Protein AF-A0A1Y1S8H9-F1 (afdb_monomer_lite)

Structure (mmCIF, N/CA/C/O backbone):
data_AF-A0A1Y1S8H9-F1
#
_entry.id   AF-A0A1Y1S8H9-F1
#
loop_
_atom_site.group_PDB
_atom_site.id
_atom_site.type_symbol
_atom_site.label_atom_id
_atom_site.label_alt_id
_atom_site.label_comp_id
_atom_site.label_asym_id
_atom_site.label_entity_id
_atom_site.label_seq_id
_atom_site.pdbx_PDB_ins_code
_atom_site.Cartn_x
_atom_site.Cartn_y
_atom_site.Cartn_z
_atom_site.occupancy
_atom_site.B_iso_or_equiv
_atom_site.auth_seq_id
_atom_site.auth_comp_id
_atom_site.auth_asym_id
_atom_site.auth_atom_id
_atom_site.pdbx_PDB_model_num
ATOM 1 N N . MET A 1 1 ? 27.898 16.615 -134.873 1.00 50.31 1 MET A N 1
ATOM 2 C CA . MET A 1 1 ? 28.908 16.410 -133.808 1.00 50.31 1 MET A CA 1
ATOM 3 C C . MET A 1 1 ? 28.534 17.268 -132.608 1.00 50.31 1 MET A C 1
ATOM 5 O O . MET A 1 1 ? 27.921 18.300 -132.828 1.00 50.31 1 MET A O 1
ATOM 9 N N . PHE A 1 2 ? 28.956 16.843 -131.410 1.00 44.09 2 PHE A N 1
ATOM 10 C CA . PHE A 1 2 ? 28.776 17.427 -130.063 1.00 44.09 2 PHE A CA 1
ATOM 11 C C . PHE A 1 2 ? 27.552 16.943 -129.263 1.00 44.09 2 PHE A C 1
ATOM 13 O O . PHE A 1 2 ? 26.416 17.139 -129.672 1.00 44.09 2 PHE A O 1
ATOM 20 N N . GLY A 1 3 ? 27.818 16.308 -128.105 1.00 45.25 3 GLY A N 1
ATOM 21 C CA . GLY A 1 3 ? 26.805 16.083 -127.063 1.00 45.25 3 GLY A CA 1
ATOM 22 C C . GLY A 1 3 ? 26.866 14.813 -126.190 1.00 45.25 3 GLY A C 1
ATOM 23 O O . GLY A 1 3 ? 25.919 14.587 -125.451 1.00 45.25 3 GLY A O 1
ATOM 24 N N . ILE A 1 4 ? 27.902 13.956 -126.235 1.00 48.59 4 ILE A N 1
ATOM 25 C CA . ILE A 1 4 ? 27.966 12.709 -125.409 1.00 48.59 4 ILE A CA 1
ATOM 26 C C . ILE A 1 4 ? 28.907 12.849 -124.180 1.00 48.59 4 ILE A C 1
ATOM 28 O O . ILE A 1 4 ? 29.038 11.941 -123.362 1.00 48.59 4 ILE A O 1
ATOM 32 N N . GLY A 1 5 ? 29.531 14.017 -123.983 1.00 46.00 5 GLY A N 1
ATOM 33 C CA . GLY A 1 5 ? 30.527 14.255 -122.923 1.00 46.00 5 GLY A CA 1
ATOM 34 C C . GLY A 1 5 ? 29.994 14.708 -121.553 1.00 46.00 5 GLY A C 1
ATOM 35 O O . GLY A 1 5 ? 30.729 14.618 -120.572 1.00 46.00 5 GLY A O 1
ATOM 36 N N . GLU A 1 6 ? 28.742 15.171 -121.444 1.00 48.03 6 GLU A N 1
ATOM 37 C CA . GLU A 1 6 ? 28.218 15.755 -120.191 1.00 48.03 6 GLU A CA 1
ATOM 38 C C . GLU A 1 6 ? 27.521 14.748 -119.259 1.00 48.03 6 GLU A C 1
ATOM 40 O O . GLU A 1 6 ? 27.510 14.948 -118.046 1.00 48.03 6 GLU A O 1
ATOM 45 N N . LYS A 1 7 ? 27.022 13.610 -119.767 1.00 50.81 7 LYS A N 1
ATOM 46 C CA . LYS A 1 7 ? 26.325 12.614 -118.925 1.00 50.81 7 LYS A CA 1
ATOM 47 C C . LYS A 1 7 ? 27.259 11.813 -118.003 1.00 50.81 7 LYS A C 1
ATOM 49 O O . LYS A 1 7 ? 26.891 11.541 -116.865 1.00 50.81 7 LYS A O 1
ATOM 54 N N . LYS A 1 8 ? 28.490 11.499 -118.432 1.00 49.72 8 LYS A N 1
ATOM 55 C CA . LYS A 1 8 ? 29.444 10.706 -117.622 1.00 49.72 8 LYS A CA 1
ATOM 56 C C . LYS A 1 8 ? 30.106 11.487 -116.478 1.00 49.72 8 LYS A C 1
ATOM 58 O O . LYS A 1 8 ? 30.449 10.877 -115.474 1.00 49.72 8 LYS A O 1
ATOM 63 N N . LYS A 1 9 ? 30.264 12.814 -116.600 1.00 51.12 9 LYS A N 1
ATOM 64 C CA . LYS A 1 9 ? 30.837 13.687 -115.548 1.00 51.12 9 LYS A CA 1
ATOM 65 C C . LYS A 1 9 ? 29.841 14.027 -114.432 1.00 51.12 9 LYS A C 1
ATOM 67 O O . LYS A 1 9 ? 30.272 14.304 -113.314 1.00 51.12 9 LYS A O 1
ATOM 72 N N . ASN A 1 10 ? 28.540 14.006 -114.728 1.00 51.69 10 ASN A N 1
ATOM 73 C CA . ASN A 1 10 ? 27.492 14.200 -113.723 1.00 51.69 10 ASN A CA 1
ATOM 74 C C . ASN A 1 10 ? 27.226 12.923 -112.911 1.00 51.69 10 ASN A C 1
ATOM 76 O O . ASN A 1 10 ? 27.127 13.027 -111.695 1.00 51.69 10 ASN A O 1
ATOM 80 N N . GLN A 1 11 ? 27.273 11.733 -113.527 1.00 52.62 11 GLN A N 1
ATOM 81 C CA . GLN A 1 11 ? 27.157 10.453 -112.803 1.00 52.62 11 GLN A CA 1
ATOM 82 C C . GLN A 1 11 ? 28.266 10.245 -111.755 1.00 52.62 11 GLN A C 1
ATOM 84 O O . GLN A 1 11 ? 27.979 9.865 -110.628 1.00 52.62 11 GLN A O 1
ATOM 89 N N . THR A 1 12 ? 29.523 10.597 -112.057 1.00 55.28 12 THR A N 1
ATOM 90 C CA . THR A 1 12 ? 30.637 10.473 -111.087 1.00 55.28 12 THR A CA 1
ATOM 91 C C . THR A 1 12 ? 30.606 11.522 -109.969 1.00 55.28 12 THR A C 1
ATOM 93 O O . THR A 1 12 ? 31.252 11.343 -108.936 1.00 55.28 12 THR A O 1
ATOM 96 N N . LYS A 1 13 ? 29.905 12.647 -110.169 1.00 59.34 13 LYS A N 1
ATOM 97 C CA . LYS A 1 13 ? 29.664 13.649 -109.118 1.00 59.34 13 LYS A CA 1
ATOM 98 C C . LYS A 1 13 ? 28.483 13.258 -108.231 1.00 59.34 13 LYS A C 1
ATOM 100 O O . LYS A 1 13 ? 28.558 13.507 -107.033 1.00 59.34 13 LYS A O 1
ATOM 105 N N . GLU A 1 14 ? 27.444 12.643 -108.796 1.00 60.16 14 GLU A N 1
ATOM 106 C CA . GLU A 1 14 ? 26.319 12.071 -108.044 1.00 60.16 14 GLU A CA 1
ATOM 107 C C . GLU A 1 14 ? 26.760 10.893 -107.174 1.00 60.16 14 GLU A C 1
ATOM 109 O O . GLU A 1 14 ? 26.496 10.924 -105.978 1.00 60.16 14 GLU A O 1
ATOM 114 N N . GLU A 1 15 ? 27.530 9.939 -107.706 1.00 61.75 15 GLU A N 1
ATOM 115 C CA . GLU A 1 15 ? 28.039 8.796 -106.928 1.00 61.75 15 GLU A CA 1
ATOM 116 C C . GLU A 1 15 ? 28.927 9.246 -105.759 1.00 61.75 15 GLU A C 1
ATOM 118 O O . GLU A 1 15 ? 28.740 8.802 -104.630 1.00 61.75 15 GLU A O 1
ATOM 123 N N . LYS A 1 16 ? 29.833 10.212 -105.975 1.00 65.62 16 LYS A N 1
ATOM 124 C CA . LYS A 1 16 ? 30.658 10.778 -104.890 1.00 65.62 16 LYS A CA 1
ATOM 125 C C . LYS A 1 16 ? 29.853 11.604 -103.884 1.00 65.62 16 LYS A C 1
ATOM 127 O O . LYS A 1 16 ? 30.229 11.676 -102.715 1.00 65.62 16 LYS A O 1
ATOM 132 N N . ALA A 1 17 ? 28.774 12.256 -104.316 1.00 69.19 17 ALA A N 1
ATOM 133 C CA . ALA A 1 17 ? 27.878 12.982 -103.419 1.00 69.19 17 ALA A CA 1
ATOM 134 C C . ALA A 1 17 ? 27.020 12.020 -102.584 1.00 69.19 17 ALA A C 1
ATOM 136 O O . ALA A 1 17 ? 26.772 12.287 -101.408 1.00 69.19 17 ALA A O 1
ATOM 137 N N . GLU A 1 18 ? 26.605 10.894 -103.161 1.00 73.44 18 GLU A N 1
ATOM 138 C CA . GLU A 1 18 ? 25.848 9.843 -102.490 1.00 73.44 18 GLU A CA 1
ATOM 139 C C . GLU A 1 18 ? 26.722 9.058 -101.503 1.00 73.44 18 GLU A C 1
ATOM 141 O O . GLU A 1 18 ? 26.320 8.864 -100.357 1.00 73.44 18 GLU A O 1
ATOM 146 N N . GLU A 1 19 ? 27.963 8.743 -101.872 1.00 75.50 19 GLU A N 1
ATOM 147 C CA . GLU A 1 19 ? 28.961 8.114 -101.001 1.00 75.50 19 GLU A CA 1
ATOM 148 C C . GLU A 1 19 ? 29.355 9.038 -99.829 1.00 75.50 19 GLU A C 1
ATOM 150 O O . GLU A 1 19 ? 29.388 8.618 -98.671 1.00 75.50 19 GLU A O 1
ATOM 155 N N . ALA A 1 20 ? 29.526 10.344 -100.078 1.00 75.75 20 ALA A N 1
ATOM 156 C CA . ALA A 1 20 ? 29.738 11.334 -99.017 1.00 75.75 20 ALA A CA 1
ATOM 157 C C . ALA A 1 20 ? 28.509 11.506 -98.102 1.00 75.75 20 ALA A C 1
ATOM 159 O O . ALA A 1 20 ? 28.651 11.771 -96.903 1.00 75.75 20 ALA A O 1
ATOM 160 N N . LYS A 1 21 ? 27.293 11.354 -98.640 1.00 79.38 21 LYS A N 1
ATOM 161 C CA . LYS A 1 21 ? 26.044 11.395 -97.869 1.00 79.38 21 LYS A CA 1
ATOM 162 C C . LYS A 1 21 ? 25.883 10.139 -97.010 1.00 79.38 21 LYS A C 1
ATOM 164 O O . LYS A 1 21 ? 25.510 10.267 -95.845 1.00 79.38 21 LYS A O 1
ATOM 169 N N . GLN A 1 22 ? 26.227 8.963 -97.536 1.00 77.88 22 GLN A N 1
ATOM 170 C CA . GLN A 1 22 ? 26.255 7.705 -96.786 1.00 77.88 22 GLN A CA 1
ATOM 171 C C . GLN A 1 22 ? 27.312 7.731 -95.675 1.00 77.88 22 GLN A C 1
ATOM 173 O O . GLN A 1 22 ? 26.986 7.415 -94.534 1.00 77.88 22 GLN A O 1
ATOM 178 N N . ALA A 1 23 ? 28.524 8.225 -95.948 1.00 80.31 23 ALA A N 1
ATOM 179 C CA . ALA A 1 23 ? 29.571 8.376 -94.936 1.00 80.31 23 ALA A CA 1
ATOM 180 C C . ALA A 1 23 ? 29.178 9.353 -93.809 1.00 80.31 23 ALA A C 1
ATOM 182 O O . ALA A 1 23 ? 29.469 9.108 -92.636 1.00 80.31 23 ALA A O 1
ATOM 183 N N . ARG A 1 24 ? 28.469 10.448 -94.133 1.00 82.19 24 ARG A N 1
ATOM 184 C CA . ARG A 1 24 ? 27.911 11.378 -93.131 1.00 82.19 24 ARG A CA 1
ATOM 185 C C . ARG A 1 24 ? 26.810 10.736 -92.288 1.00 82.19 24 ARG A C 1
ATOM 187 O O . ARG A 1 24 ? 26.807 10.917 -91.074 1.00 82.19 24 ARG A O 1
ATOM 194 N N . LEU A 1 25 ? 25.909 9.975 -92.910 1.00 82.06 25 LEU A N 1
ATOM 195 C CA . LEU A 1 25 ? 24.866 9.212 -92.216 1.00 82.06 25 LEU A CA 1
ATOM 196 C C . LEU A 1 25 ? 25.462 8.145 -91.290 1.00 82.06 25 LEU A C 1
ATOM 198 O O . LEU A 1 25 ? 24.988 7.973 -90.170 1.00 82.06 25 LEU A O 1
ATOM 202 N N . GLU A 1 26 ? 26.522 7.461 -91.716 1.00 83.44 26 GLU A N 1
ATOM 203 C CA . GLU A 1 26 ? 27.215 6.468 -90.894 1.00 83.44 26 GLU A CA 1
ATOM 204 C C . GLU A 1 26 ? 27.954 7.117 -89.713 1.00 83.44 26 GLU A C 1
ATOM 206 O O . GLU A 1 26 ? 27.863 6.630 -88.586 1.00 83.44 26 GLU A O 1
ATOM 211 N N . GLN A 1 27 ? 28.624 8.257 -89.925 1.00 82.88 27 GLN A N 1
ATOM 212 C CA . GLN A 1 27 ? 29.216 9.034 -88.829 1.00 82.88 27 GLN A CA 1
ATOM 213 C C . GLN A 1 27 ? 28.163 9.547 -87.844 1.00 82.88 27 GLN A C 1
ATOM 215 O O . GLN A 1 27 ? 28.406 9.535 -86.638 1.00 82.88 27 GLN A O 1
ATOM 220 N N . GLN A 1 28 ? 27.003 9.986 -88.333 1.00 83.88 28 GLN A N 1
ATOM 221 C CA . GLN A 1 28 ? 25.911 10.441 -87.481 1.00 83.88 28 GLN A CA 1
ATOM 222 C C . GLN A 1 28 ? 25.344 9.288 -86.642 1.00 83.88 28 GLN A C 1
ATOM 224 O O . GLN A 1 28 ? 25.208 9.438 -85.432 1.00 83.88 28 GLN A O 1
ATOM 229 N N . ARG A 1 29 ? 25.131 8.108 -87.241 1.00 86.25 29 ARG A N 1
ATOM 230 C CA . ARG A 1 29 ? 24.709 6.900 -86.512 1.00 86.25 29 ARG A CA 1
ATOM 231 C C . ARG A 1 29 ? 25.714 6.482 -85.441 1.00 86.25 29 ARG A C 1
ATOM 233 O O . ARG A 1 29 ? 25.305 6.195 -84.323 1.00 86.25 29 ARG A O 1
ATOM 240 N N . LYS A 1 30 ? 27.019 6.508 -85.743 1.00 87.00 30 LYS A N 1
ATOM 241 C CA . LYS A 1 30 ? 28.073 6.196 -84.758 1.00 87.00 30 LYS A CA 1
ATOM 242 C C . LYS A 1 30 ? 28.084 7.184 -83.587 1.00 87.00 30 LYS A C 1
ATOM 244 O O . LYS A 1 30 ? 28.265 6.763 -82.451 1.00 87.00 30 LYS A O 1
ATOM 249 N N . ARG A 1 31 ? 27.850 8.479 -83.841 1.00 85.88 31 ARG A N 1
ATOM 250 C CA . ARG A 1 31 ? 27.734 9.501 -82.782 1.00 85.88 31 ARG A CA 1
ATOM 251 C C . ARG A 1 31 ? 26.485 9.306 -81.926 1.00 85.88 31 ARG A C 1
ATOM 253 O O . ARG A 1 31 ? 26.595 9.327 -80.708 1.00 85.88 31 ARG A O 1
ATOM 260 N N . GLU A 1 32 ? 25.331 9.065 -82.546 1.00 85.12 32 GLU A N 1
ATOM 261 C CA . GLU A 1 32 ? 24.074 8.800 -81.831 1.00 85.12 32 GLU A CA 1
ATOM 262 C C . GLU A 1 32 ? 24.158 7.515 -80.988 1.00 85.12 32 GLU A C 1
ATOM 264 O O . GLU A 1 32 ? 23.656 7.469 -79.866 1.00 85.12 32 GLU A O 1
ATOM 269 N N . GLU A 1 33 ? 24.824 6.472 -81.488 1.00 87.31 33 GLU A N 1
ATOM 270 C CA . GLU A 1 33 ? 25.057 5.229 -80.747 1.00 87.31 33 GLU A CA 1
ATOM 271 C C . GLU A 1 33 ? 26.022 5.434 -79.567 1.00 87.31 33 GLU A C 1
ATOM 273 O O . GLU A 1 33 ? 25.775 4.939 -78.465 1.00 87.31 33 GLU A O 1
ATOM 278 N N . GLU A 1 34 ? 27.088 6.217 -79.756 1.00 87.44 34 GLU A N 1
ATOM 279 C CA . GLU A 1 34 ? 28.026 6.570 -78.688 1.00 87.44 34 GLU A CA 1
ATOM 280 C C . GLU A 1 34 ? 27.364 7.441 -77.604 1.00 87.44 34 GLU A C 1
ATOM 282 O O . GLU A 1 34 ? 27.588 7.218 -76.411 1.00 87.44 34 GLU A O 1
ATOM 287 N N . GLU A 1 35 ? 26.509 8.392 -77.988 1.00 87.19 35 GLU A N 1
ATOM 288 C CA . GLU A 1 35 ? 25.719 9.205 -77.056 1.00 87.19 35 GLU A CA 1
ATOM 289 C C . GLU A 1 35 ? 24.725 8.355 -76.262 1.00 87.19 35 GLU A C 1
ATOM 291 O O . GLU A 1 35 ? 24.705 8.440 -75.033 1.00 87.19 35 GLU A O 1
ATOM 296 N N . ARG A 1 36 ? 23.981 7.456 -76.922 1.00 87.50 36 ARG A N 1
ATOM 297 C CA . ARG A 1 36 ? 23.080 6.509 -76.242 1.00 87.50 36 ARG A CA 1
ATOM 298 C C . ARG A 1 36 ? 23.828 5.596 -75.278 1.00 87.50 36 ARG A C 1
ATOM 300 O O . ARG A 1 36 ? 23.327 5.311 -74.192 1.00 87.50 36 ARG A O 1
ATOM 307 N N . ARG A 1 37 ? 25.037 5.153 -75.635 1.00 88.12 37 ARG A N 1
ATOM 308 C CA . ARG A 1 37 ? 25.879 4.332 -74.756 1.00 88.12 37 ARG A CA 1
ATOM 309 C C . ARG A 1 37 ? 26.345 5.118 -73.527 1.00 88.12 37 ARG A C 1
ATOM 311 O O . ARG A 1 37 ? 26.262 4.595 -72.417 1.00 88.12 37 ARG A O 1
ATOM 318 N N . LYS A 1 38 ? 26.773 6.373 -73.701 1.00 90.25 38 LYS A N 1
ATOM 319 C CA . LYS A 1 38 ? 27.155 7.269 -72.591 1.00 90.25 38 LYS A CA 1
ATOM 320 C C . LYS A 1 38 ? 25.967 7.603 -71.685 1.00 90.25 38 LYS A C 1
ATOM 322 O O . LYS A 1 38 ? 26.119 7.643 -70.465 1.00 90.25 38 LYS A O 1
ATOM 327 N N . GLU A 1 39 ? 24.783 7.815 -72.255 1.00 89.38 39 GLU A N 1
ATOM 328 C CA . GLU A 1 39 ? 23.552 8.070 -71.503 1.00 89.38 39 GLU A CA 1
ATOM 329 C C . GLU A 1 39 ? 23.106 6.832 -70.712 1.00 89.38 39 GLU A C 1
ATOM 331 O O . GLU A 1 39 ? 22.841 6.931 -69.511 1.00 89.38 39 GLU A O 1
ATOM 336 N N . ALA A 1 40 ? 23.122 5.650 -71.334 1.00 88.56 40 ALA A N 1
ATOM 337 C CA . ALA A 1 40 ? 22.826 4.386 -70.665 1.00 88.56 40 ALA A CA 1
ATOM 338 C C . ALA A 1 40 ? 23.799 4.104 -69.505 1.00 88.56 40 ALA A C 1
ATOM 340 O O . ALA A 1 40 ? 23.366 3.700 -68.425 1.00 88.56 40 ALA A O 1
ATOM 341 N N . GLU A 1 41 ? 25.097 4.376 -69.682 1.00 90.94 41 GLU A N 1
ATOM 342 C CA . GLU A 1 41 ? 26.099 4.232 -68.619 1.00 90.94 41 GLU A CA 1
ATOM 343 C C . GLU A 1 41 ? 25.862 5.223 -67.467 1.00 90.94 41 GLU A C 1
ATOM 345 O O . GLU A 1 41 ? 25.969 4.861 -66.292 1.00 90.94 41 GLU A O 1
ATOM 350 N N . LYS A 1 42 ? 25.471 6.465 -67.776 1.00 91.81 42 LYS A N 1
ATOM 351 C CA . LYS A 1 42 ? 25.128 7.476 -66.765 1.00 91.81 42 LYS A CA 1
ATOM 352 C C . LYS A 1 42 ? 23.899 7.067 -65.948 1.00 91.81 42 LYS A C 1
ATOM 354 O O . LYS A 1 42 ? 23.926 7.197 -64.723 1.00 91.81 42 LYS A O 1
ATOM 359 N N . ILE A 1 43 ? 22.862 6.539 -66.601 1.00 91.06 43 ILE A N 1
ATOM 360 C CA . ILE A 1 43 ? 21.652 6.026 -65.941 1.00 91.06 43 ILE A CA 1
ATOM 361 C C . ILE A 1 43 ? 21.988 4.804 -65.076 1.00 91.06 43 ILE A C 1
ATOM 363 O O . ILE A 1 43 ? 21.539 4.726 -63.933 1.00 91.06 43 ILE A O 1
ATOM 367 N N . ALA A 1 44 ? 22.806 3.873 -65.578 1.00 91.12 44 ALA A N 1
ATOM 368 C CA . ALA A 1 44 ? 23.234 2.698 -64.819 1.00 91.12 44 ALA A CA 1
ATOM 369 C C . ALA A 1 44 ? 23.997 3.094 -63.543 1.00 91.12 44 ALA A C 1
ATOM 371 O O . ALA A 1 44 ? 23.637 2.649 -62.454 1.00 91.12 44 ALA A O 1
ATOM 372 N N . ARG A 1 45 ? 24.963 4.019 -63.647 1.00 90.50 45 ARG A N 1
ATOM 373 C CA . ARG A 1 45 ? 25.700 4.550 -62.486 1.00 90.50 45 ARG A CA 1
ATOM 374 C C . ARG A 1 45 ? 24.805 5.301 -61.497 1.00 90.50 45 ARG A C 1
ATOM 376 O O . ARG A 1 45 ? 25.073 5.285 -60.299 1.00 90.50 45 ARG A O 1
ATOM 383 N N . GLN A 1 46 ? 23.766 5.996 -61.966 1.00 91.06 46 GLN A N 1
ATOM 384 C CA . GLN A 1 46 ? 22.800 6.652 -61.076 1.00 91.06 46 GLN A CA 1
ATOM 385 C C . GLN A 1 46 ? 21.959 5.633 -60.303 1.00 91.06 46 GLN A C 1
ATOM 387 O O . GLN A 1 46 ? 21.844 5.763 -59.087 1.00 91.06 46 GLN A O 1
ATOM 392 N N . LYS A 1 47 ? 21.445 4.598 -60.979 1.00 93.00 47 LYS A N 1
ATOM 393 C CA . LYS A 1 47 ? 20.680 3.517 -60.337 1.00 93.00 47 LYS A CA 1
ATOM 394 C C . LYS A 1 47 ? 21.512 2.744 -59.317 1.00 93.00 47 LYS A C 1
ATOM 396 O O . LYS A 1 47 ? 21.006 2.403 -58.255 1.00 93.00 47 LYS A O 1
ATOM 401 N N . GLU A 1 48 ? 22.786 2.502 -59.610 1.00 92.06 48 GLU A N 1
ATOM 402 C CA . GLU A 1 48 ? 23.705 1.844 -58.677 1.00 92.06 48 GLU A CA 1
ATOM 403 C C . GLU A 1 48 ? 23.922 2.683 -57.408 1.00 92.06 48 GLU A C 1
ATOM 405 O O . GLU A 1 48 ? 23.767 2.173 -56.300 1.00 92.06 48 GLU A O 1
ATOM 410 N N . LYS A 1 49 ? 24.162 3.994 -57.557 1.00 92.00 49 LYS A N 1
ATOM 411 C CA . LYS A 1 49 ? 24.280 4.923 -56.419 1.00 92.00 49 LYS A CA 1
ATOM 412 C C . LYS A 1 49 ? 22.995 5.028 -55.600 1.00 92.00 49 LYS A C 1
ATOM 414 O O . LYS A 1 49 ? 23.055 5.194 -54.385 1.00 92.00 49 LYS A O 1
ATOM 419 N N . GLU A 1 50 ? 21.834 4.987 -56.247 1.00 91.69 50 GLU A N 1
ATOM 420 C CA . GLU A 1 50 ? 20.539 5.017 -55.562 1.00 91.69 50 GLU A CA 1
ATOM 421 C C . GLU A 1 50 ? 20.293 3.723 -54.776 1.00 91.69 50 GLU A C 1
ATOM 423 O O . GLU A 1 50 ? 19.947 3.784 -53.597 1.00 91.69 50 GLU A O 1
ATOM 428 N N . ALA A 1 51 ? 20.587 2.565 -55.374 1.00 93.12 51 ALA A N 1
ATOM 429 C CA . ALA A 1 51 ? 20.506 1.271 -54.703 1.00 93.12 51 ALA A CA 1
ATOM 430 C C . ALA A 1 51 ? 21.487 1.163 -53.520 1.00 93.12 51 ALA A C 1
ATOM 432 O O . ALA A 1 51 ? 21.139 0.610 -52.475 1.00 93.12 51 ALA A O 1
ATOM 433 N N . GLU A 1 52 ? 22.699 1.709 -53.647 1.00 92.69 52 GLU A N 1
ATOM 434 C CA . GLU A 1 52 ? 23.676 1.772 -52.555 1.00 92.69 52 GLU A CA 1
ATOM 435 C C . GLU A 1 52 ? 23.175 2.652 -51.399 1.00 92.69 52 GLU A C 1
ATOM 437 O O . GLU A 1 52 ? 23.202 2.230 -50.243 1.00 92.69 52 GLU A O 1
ATOM 442 N N . ARG A 1 53 ? 22.618 3.834 -51.699 1.00 91.25 53 ARG A N 1
ATOM 443 C CA . ARG A 1 53 ? 21.998 4.710 -50.688 1.00 91.25 53 ARG A CA 1
ATOM 444 C C . ARG A 1 53 ? 20.825 4.041 -49.980 1.00 91.25 53 ARG A C 1
ATOM 446 O O . ARG A 1 53 ? 20.688 4.184 -48.768 1.00 91.25 53 ARG A O 1
ATOM 453 N N . GLU A 1 54 ? 19.988 3.310 -50.711 1.00 93.31 54 GLU A N 1
ATOM 454 C CA . GLU A 1 54 ? 18.859 2.588 -50.125 1.00 93.31 54 GLU A CA 1
ATOM 455 C C . GLU A 1 54 ? 19.328 1.455 -49.199 1.00 93.31 54 GLU A C 1
ATOM 457 O O . GLU A 1 54 ? 18.764 1.270 -48.118 1.00 93.31 54 GLU A O 1
ATOM 462 N N . ARG A 1 55 ? 20.394 0.733 -49.572 1.00 94.50 55 ARG A N 1
ATOM 463 C CA . ARG A 1 55 ? 21.017 -0.288 -48.713 1.00 94.50 55 ARG A CA 1
ATOM 464 C C . ARG A 1 55 ? 21.576 0.317 -47.430 1.00 94.50 55 ARG A C 1
ATOM 466 O O . ARG A 1 55 ? 21.269 -0.195 -46.357 1.00 94.50 55 ARG A O 1
ATOM 473 N N . ILE A 1 56 ? 22.318 1.422 -47.534 1.00 93.06 56 ILE A N 1
ATOM 474 C CA . ILE A 1 56 ? 22.864 2.139 -46.372 1.00 93.06 56 ILE A CA 1
ATOM 475 C C . ILE A 1 56 ? 21.726 2.599 -45.456 1.00 93.06 56 ILE A C 1
ATOM 477 O O . ILE A 1 56 ? 21.762 2.341 -44.256 1.00 93.06 56 ILE A O 1
ATOM 481 N N . ARG A 1 57 ? 20.668 3.201 -46.015 1.00 94.38 57 ARG A N 1
ATOM 482 C CA . ARG A 1 57 ? 19.507 3.653 -45.239 1.00 94.38 57 ARG A CA 1
ATOM 483 C C . ARG A 1 57 ? 18.821 2.504 -44.496 1.00 94.38 57 ARG A C 1
ATOM 485 O O . ARG A 1 57 ? 18.533 2.640 -43.311 1.00 94.38 57 ARG A O 1
ATOM 492 N N . LYS A 1 58 ? 18.573 1.377 -45.171 1.00 94.25 58 LYS A N 1
ATOM 493 C CA . LYS A 1 58 ? 17.968 0.186 -44.552 1.00 94.25 58 LYS A CA 1
ATOM 494 C C . LYS A 1 58 ? 18.847 -0.386 -43.440 1.00 94.25 58 LYS A C 1
ATOM 496 O O . LYS A 1 58 ? 18.333 -0.813 -42.409 1.00 94.25 58 LYS A O 1
ATOM 501 N N . GLU A 1 59 ? 20.165 -0.379 -43.622 1.00 93.44 59 GLU A N 1
ATOM 502 C CA . GLU A 1 59 ? 21.105 -0.827 -42.594 1.00 93.44 59 GLU A CA 1
ATOM 503 C C . GLU A 1 59 ? 21.129 0.118 -41.380 1.00 93.44 59 GLU A C 1
ATOM 505 O O . GLU A 1 59 ? 21.143 -0.346 -40.240 1.00 93.44 59 GLU A O 1
ATOM 510 N N . GLU A 1 60 ? 21.077 1.436 -41.596 1.00 93.38 60 GLU A N 1
ATOM 511 C CA . GLU A 1 60 ? 20.973 2.429 -40.520 1.00 93.38 60 GLU A CA 1
ATOM 512 C C . GLU A 1 60 ? 19.652 2.331 -39.748 1.00 93.38 60 GLU A C 1
ATOM 514 O O . GLU A 1 60 ? 19.652 2.432 -38.520 1.00 93.38 60 GLU A O 1
ATOM 519 N N . GLU A 1 61 ? 18.528 2.137 -40.444 1.00 94.50 61 GLU A N 1
ATOM 520 C CA . GLU A 1 61 ? 17.217 1.924 -39.819 1.00 94.50 61 GLU A CA 1
ATOM 521 C C . GLU A 1 61 ? 17.239 0.656 -38.953 1.00 94.50 61 GLU A C 1
ATOM 523 O O . GLU A 1 61 ? 16.878 0.725 -37.776 1.00 94.50 61 GLU A O 1
ATOM 528 N N . ARG A 1 62 ? 17.793 -0.454 -39.463 1.00 94.69 62 ARG A N 1
ATOM 529 C CA . ARG A 1 62 ? 17.940 -1.695 -38.688 1.00 94.69 62 ARG A CA 1
ATOM 530 C C . ARG A 1 62 ? 18.817 -1.507 -37.448 1.00 94.69 62 ARG A C 1
ATOM 532 O O . ARG A 1 62 ? 18.429 -1.926 -36.364 1.00 94.69 62 ARG A O 1
ATOM 539 N N . LYS A 1 63 ? 19.960 -0.819 -37.568 1.00 94.44 63 LYS A N 1
ATOM 540 C CA . LYS A 1 63 ? 20.835 -0.511 -36.419 1.00 94.44 63 LYS A CA 1
ATOM 541 C C . LYS A 1 63 ? 20.126 0.348 -35.369 1.00 94.44 63 LYS A C 1
ATOM 543 O O . LYS A 1 63 ? 20.294 0.112 -34.176 1.00 94.44 63 LYS A O 1
ATOM 548 N N . LYS A 1 64 ? 19.316 1.328 -35.788 1.00 94.44 64 LYS A N 1
ATOM 549 C CA . LYS A 1 64 ? 18.517 2.157 -34.866 1.00 94.44 64 LYS A CA 1
ATOM 550 C C . LYS A 1 64 ? 17.442 1.339 -34.151 1.00 94.44 64 LYS A C 1
ATOM 552 O O . LYS A 1 64 ? 17.205 1.562 -32.967 1.00 94.44 64 LYS A O 1
ATOM 557 N N . GLU A 1 65 ? 16.787 0.415 -34.846 1.00 94.12 65 GLU A N 1
ATOM 558 C CA . GLU A 1 65 ? 15.803 -0.491 -34.243 1.00 94.12 65 GLU A CA 1
ATOM 559 C C . GLU A 1 65 ? 16.453 -1.473 -33.263 1.00 94.12 65 GLU A C 1
ATOM 561 O O . GLU A 1 65 ? 15.957 -1.631 -32.148 1.00 94.12 65 GLU A O 1
ATOM 566 N N . GLU A 1 66 ? 17.594 -2.060 -33.629 1.00 93.75 66 GLU A N 1
ATOM 567 C CA . GLU A 1 66 ? 18.388 -2.935 -32.759 1.00 93.75 66 GLU A CA 1
ATOM 568 C C . GLU A 1 66 ? 18.826 -2.202 -31.479 1.00 93.75 66 GLU A C 1
ATOM 570 O O . GLU A 1 66 ? 18.623 -2.719 -30.379 1.00 93.75 66 GLU A O 1
ATOM 575 N N . GLN A 1 67 ? 19.328 -0.966 -31.595 1.00 93.50 67 GLN A N 1
ATOM 576 C CA . GLN A 1 67 ? 19.706 -0.138 -30.441 1.00 93.50 67 GLN A CA 1
ATOM 577 C C . GLN A 1 67 ? 18.516 0.172 -29.527 1.00 93.50 67 GLN A C 1
ATOM 579 O O . GLN A 1 67 ? 18.628 0.040 -28.310 1.00 93.50 67 GLN A O 1
ATOM 584 N N . LYS A 1 68 ? 17.359 0.539 -30.094 1.00 94.38 68 LYS A N 1
ATOM 585 C CA . LYS A 1 68 ? 16.136 0.779 -29.310 1.00 94.38 68 LYS A CA 1
ATOM 586 C C . LYS A 1 68 ? 15.661 -0.484 -28.596 1.00 94.38 68 LYS A C 1
ATOM 588 O O . LYS A 1 68 ? 15.246 -0.412 -27.442 1.00 94.38 68 LYS A O 1
ATOM 593 N N . ALA A 1 69 ? 15.716 -1.635 -29.264 1.00 94.44 69 ALA A N 1
ATOM 594 C CA . ALA A 1 69 ? 15.326 -2.909 -28.675 1.00 94.44 69 ALA A CA 1
ATOM 595 C C . ALA A 1 69 ? 16.275 -3.328 -27.541 1.00 94.44 69 ALA A C 1
ATOM 597 O O . ALA A 1 69 ? 15.821 -3.842 -26.519 1.00 94.44 69 ALA A O 1
ATOM 598 N N . GLU A 1 70 ? 17.581 -3.099 -27.692 1.00 94.19 70 GLU A N 1
ATOM 599 C CA . GLU A 1 70 ? 18.560 -3.364 -26.637 1.00 94.19 70 GLU A CA 1
ATOM 600 C C . GLU A 1 70 ? 18.377 -2.419 -25.443 1.00 94.19 70 GLU A C 1
ATOM 602 O O . GLU A 1 70 ? 18.370 -2.871 -24.298 1.00 94.19 70 GLU A O 1
ATOM 607 N N . GLU A 1 71 ? 18.159 -1.125 -25.693 1.00 93.56 71 GLU A N 1
ATOM 608 C CA . GLU A 1 71 ? 17.876 -0.150 -24.639 1.00 93.56 71 GLU A CA 1
ATOM 609 C C . GLU A 1 71 ? 16.597 -0.509 -23.873 1.00 93.56 71 GLU A C 1
ATOM 611 O O . GLU A 1 71 ? 16.593 -0.493 -22.641 1.00 93.56 71 GLU A O 1
ATOM 616 N N . GLN A 1 72 ? 15.535 -0.913 -24.576 1.00 92.94 72 GLN A N 1
ATOM 617 C CA . GLN A 1 72 ? 14.295 -1.353 -23.940 1.00 92.94 72 GLN A CA 1
ATOM 618 C C . GLN A 1 72 ? 14.517 -2.593 -23.067 1.00 92.94 72 GLN A C 1
ATOM 620 O O . GLN A 1 72 ? 14.104 -2.604 -21.911 1.00 92.94 72 GLN A O 1
ATOM 625 N N . LYS A 1 73 ? 15.244 -3.602 -23.566 1.00 94.56 73 LYS A N 1
ATOM 626 C CA . LYS A 1 73 ? 15.583 -4.798 -22.777 1.00 94.56 73 LYS A CA 1
ATOM 627 C C . LYS A 1 73 ? 16.374 -4.459 -21.514 1.00 94.56 73 LYS A C 1
ATOM 629 O O . LYS A 1 73 ? 16.130 -5.062 -20.472 1.00 94.56 73 LYS A O 1
ATOM 634 N N . ARG A 1 74 ? 17.308 -3.503 -21.587 1.00 93.88 74 ARG A N 1
ATOM 635 C CA . ARG A 1 74 ? 18.065 -3.037 -20.413 1.00 93.88 74 ARG A CA 1
ATOM 636 C C . ARG A 1 74 ? 17.155 -2.352 -19.393 1.00 93.88 74 ARG A C 1
ATOM 638 O O . ARG A 1 74 ? 17.255 -2.664 -18.212 1.00 93.88 74 ARG A O 1
ATOM 645 N N . ARG A 1 75 ? 16.238 -1.488 -19.843 1.00 91.25 75 ARG A N 1
ATOM 646 C CA . ARG A 1 75 ? 15.254 -0.821 -18.969 1.00 91.25 75 ARG A CA 1
ATOM 647 C C . ARG A 1 75 ? 14.310 -1.817 -18.296 1.00 91.25 75 ARG A C 1
ATOM 649 O O . ARG A 1 75 ? 14.055 -1.696 -17.102 1.00 91.25 75 ARG A O 1
ATOM 656 N N . ASP A 1 76 ? 13.825 -2.813 -19.034 1.00 91.94 76 ASP A N 1
ATOM 657 C CA . ASP A 1 76 ? 12.940 -3.849 -18.491 1.00 91.94 76 ASP A CA 1
ATOM 658 C C . ASP A 1 76 ? 13.665 -4.719 -17.451 1.00 91.94 76 ASP A C 1
ATOM 660 O O . ASP A 1 76 ? 13.098 -5.044 -16.406 1.00 91.94 76 ASP A O 1
ATOM 664 N N . ALA A 1 77 ? 14.934 -5.059 -17.703 1.00 93.06 77 ALA A N 1
ATOM 665 C CA . ALA A 1 77 ? 15.769 -5.790 -16.753 1.00 93.06 77 ALA A CA 1
ATOM 666 C C . ALA A 1 77 ? 16.027 -4.981 -15.470 1.00 93.06 77 ALA A C 1
ATOM 668 O O . ALA A 1 77 ? 15.865 -5.513 -14.373 1.00 93.06 77 ALA A O 1
ATOM 669 N N . GLU A 1 78 ? 16.357 -3.693 -15.597 1.00 90.44 78 GLU A N 1
ATOM 670 C CA . GLU A 1 78 ? 16.549 -2.790 -14.456 1.00 90.44 78 GLU A CA 1
ATOM 671 C C . GLU A 1 78 ? 15.257 -2.632 -13.635 1.00 90.44 78 GLU A C 1
ATOM 673 O O . GLU A 1 78 ? 15.277 -2.711 -12.406 1.00 90.44 78 GLU A O 1
ATOM 678 N N . ALA A 1 79 ? 14.105 -2.485 -14.297 1.00 89.81 79 ALA A N 1
ATOM 679 C CA . ALA A 1 79 ? 12.810 -2.411 -13.625 1.00 89.81 79 ALA A CA 1
ATOM 680 C C . ALA A 1 79 ? 12.477 -3.706 -12.862 1.00 89.81 79 ALA A C 1
ATOM 682 O O . ALA A 1 79 ? 11.989 -3.651 -11.729 1.00 89.81 79 ALA A O 1
ATOM 683 N N . ALA A 1 80 ? 12.767 -4.871 -13.450 1.00 92.00 80 ALA A N 1
ATOM 684 C CA . ALA A 1 80 ? 12.579 -6.162 -12.794 1.00 92.00 80 ALA A CA 1
ATOM 685 C C . ALA A 1 80 ? 13.497 -6.327 -11.570 1.00 92.00 80 ALA A C 1
ATOM 687 O O . ALA A 1 80 ? 13.048 -6.808 -10.527 1.00 92.00 80 ALA A O 1
ATOM 688 N N . GLU A 1 81 ? 14.753 -5.884 -11.665 1.00 92.25 81 GLU A N 1
ATOM 689 C CA . GLU A 1 81 ? 15.697 -5.883 -10.544 1.00 92.25 81 GLU A CA 1
ATOM 690 C C . GLU A 1 81 ? 15.212 -4.974 -9.403 1.00 92.25 81 GLU A C 1
ATOM 692 O O . GLU A 1 81 ? 15.173 -5.402 -8.247 1.00 92.25 81 GLU A O 1
ATOM 697 N N . MET A 1 82 ? 14.748 -3.758 -9.715 1.00 91.38 82 MET A N 1
ATOM 698 C CA . MET A 1 82 ? 14.184 -2.836 -8.720 1.00 91.38 82 MET A CA 1
ATOM 699 C C . MET A 1 82 ? 12.907 -3.376 -8.062 1.00 91.38 82 MET A C 1
ATOM 701 O O . MET A 1 82 ? 12.687 -3.157 -6.868 1.00 91.38 82 MET A O 1
ATOM 705 N N . GLU A 1 83 ? 12.049 -4.078 -8.806 1.00 92.56 83 GLU A N 1
ATOM 706 C CA . GLU A 1 83 ? 10.855 -4.719 -8.241 1.00 92.56 83 GLU A CA 1
ATOM 707 C C . GLU A 1 83 ? 11.232 -5.892 -7.326 1.00 92.56 83 GLU A C 1
ATOM 709 O O . GLU A 1 83 ? 10.643 -6.060 -6.256 1.00 92.56 83 GLU A O 1
ATOM 714 N N . GLN A 1 84 ? 12.249 -6.676 -7.691 1.00 94.00 84 GLN A N 1
ATOM 715 C CA . GLN A 1 84 ? 12.756 -7.744 -6.833 1.00 94.00 84 GLN A CA 1
ATOM 716 C C . GLN A 1 84 ? 13.391 -7.183 -5.552 1.00 94.00 84 GLN A C 1
ATOM 718 O O . GLN A 1 84 ? 13.110 -7.680 -4.459 1.00 94.00 84 GLN A O 1
ATOM 723 N N . ALA A 1 85 ? 14.187 -6.115 -5.661 1.00 92.94 85 ALA A N 1
ATOM 724 C CA . ALA A 1 85 ? 14.753 -5.409 -4.515 1.00 92.94 85 ALA A CA 1
ATOM 725 C C . ALA A 1 85 ? 13.654 -4.854 -3.596 1.00 92.94 85 ALA A C 1
ATOM 727 O O . ALA A 1 85 ? 13.747 -4.982 -2.374 1.00 92.94 85 ALA A O 1
ATOM 728 N N . PHE A 1 86 ? 12.577 -4.309 -4.169 1.00 94.06 86 PHE A N 1
ATOM 729 C CA . PHE A 1 86 ? 11.415 -3.851 -3.412 1.00 94.06 86 PHE A CA 1
ATOM 730 C C . PHE A 1 86 ? 10.744 -4.990 -2.629 1.00 94.06 86 PHE A C 1
ATOM 732 O O . PHE A 1 86 ? 10.518 -4.849 -1.428 1.00 94.06 86 PHE A O 1
ATOM 739 N N . ARG A 1 87 ? 10.498 -6.147 -3.254 1.00 94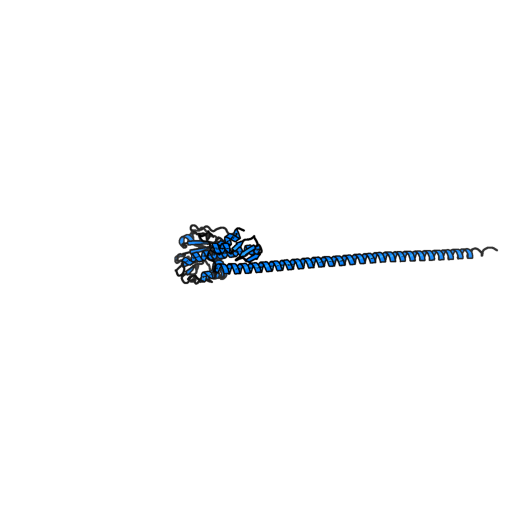.12 87 ARG A N 1
ATOM 740 C CA . ARG A 1 87 ? 9.902 -7.313 -2.571 1.00 94.12 87 ARG A CA 1
ATOM 741 C C . ARG A 1 87 ? 10.787 -7.857 -1.450 1.00 94.12 87 ARG A C 1
ATOM 743 O O . ARG A 1 87 ? 10.282 -8.199 -0.380 1.00 94.12 87 ARG A O 1
ATOM 750 N N . ASN A 1 88 ? 12.099 -7.917 -1.675 1.00 94.50 88 ASN A N 1
ATOM 751 C CA . ASN A 1 88 ? 13.055 -8.351 -0.657 1.00 94.50 88 ASN A CA 1
ATOM 752 C C . ASN A 1 88 ? 13.065 -7.381 0.536 1.00 94.50 88 ASN A C 1
ATOM 754 O O . ASN A 1 88 ? 13.022 -7.821 1.687 1.00 94.50 88 ASN A O 1
ATOM 758 N N . LEU A 1 89 ? 13.034 -6.070 0.266 1.00 93.75 89 LEU A N 1
ATOM 759 C CA . LEU A 1 89 ? 12.916 -5.039 1.293 1.00 93.75 89 LEU A CA 1
ATOM 760 C C . LEU A 1 89 ? 11.628 -5.207 2.111 1.00 93.75 89 LEU A C 1
ATOM 762 O O . LEU A 1 89 ? 11.677 -5.181 3.340 1.00 93.75 89 LEU A O 1
ATOM 766 N N . GLU A 1 90 ? 10.481 -5.411 1.457 1.00 93.00 90 GLU A N 1
ATOM 767 C CA . GLU A 1 90 ? 9.207 -5.641 2.146 1.00 93.00 90 GLU A CA 1
ATOM 768 C C . GLU A 1 90 ? 9.272 -6.851 3.081 1.00 93.00 90 GLU A C 1
ATOM 770 O O . GLU A 1 90 ? 8.903 -6.743 4.251 1.00 93.00 90 GLU A O 1
ATOM 775 N N . ALA A 1 91 ? 9.787 -7.981 2.592 1.00 92.56 91 ALA A N 1
ATOM 776 C CA . ALA A 1 91 ? 9.921 -9.198 3.383 1.00 92.56 91 ALA A CA 1
ATOM 777 C C . ALA A 1 91 ? 10.849 -8.996 4.592 1.00 92.56 91 ALA A C 1
ATOM 779 O O . ALA A 1 91 ? 10.541 -9.452 5.699 1.00 92.56 91 ALA A O 1
ATOM 780 N N . LYS A 1 92 ? 11.960 -8.272 4.409 1.00 92.69 92 LYS A N 1
ATOM 781 C CA . LYS A 1 92 ? 12.906 -7.960 5.485 1.00 92.69 92 LYS A CA 1
ATOM 782 C C . LYS A 1 92 ? 12.278 -7.054 6.543 1.00 92.69 92 LYS A C 1
ATOM 784 O O . LYS A 1 92 ? 12.433 -7.315 7.736 1.00 92.69 92 LYS A O 1
ATOM 789 N N . LEU A 1 93 ? 11.541 -6.020 6.137 1.00 91.62 93 LEU A N 1
ATOM 790 C CA . LEU A 1 93 ? 10.820 -5.142 7.064 1.00 91.62 93 LEU A CA 1
ATOM 791 C C . LEU A 1 93 ? 9.738 -5.908 7.838 1.00 91.62 93 LEU A C 1
ATOM 793 O O . LEU A 1 93 ? 9.654 -5.770 9.059 1.00 91.62 93 LEU A O 1
ATOM 797 N N . ASP A 1 94 ? 8.974 -6.770 7.162 1.00 88.62 94 ASP A N 1
ATOM 798 C CA . ASP A 1 94 ? 7.963 -7.621 7.795 1.00 88.62 94 ASP A CA 1
ATOM 799 C C . ASP A 1 94 ? 8.601 -8.590 8.808 1.00 88.62 94 ASP A C 1
ATOM 801 O O . ASP A 1 94 ? 8.061 -8.787 9.899 1.00 88.62 94 ASP A O 1
ATOM 805 N N . GLN A 1 95 ? 9.776 -9.155 8.506 1.00 90.56 95 GLN A N 1
ATOM 806 C CA . GLN A 1 95 ? 10.539 -9.986 9.443 1.00 90.56 95 GLN A CA 1
ATOM 807 C C . GLN A 1 95 ? 10.994 -9.181 10.667 1.00 90.56 95 GLN A C 1
ATOM 809 O O . GLN A 1 95 ? 10.759 -9.603 11.803 1.00 90.56 95 GLN A O 1
ATOM 814 N N . LEU A 1 96 ? 11.609 -8.015 10.448 1.00 89.06 96 LEU A N 1
ATOM 815 C CA . LEU A 1 96 ? 12.112 -7.161 11.525 1.00 89.06 96 LEU A CA 1
ATOM 816 C C . LEU A 1 96 ? 10.993 -6.647 12.434 1.00 89.06 96 LEU A C 1
ATOM 818 O O . LEU A 1 96 ? 11.213 -6.540 13.638 1.00 89.06 96 LEU A O 1
ATOM 822 N N . SER A 1 97 ? 9.793 -6.405 11.899 1.00 86.38 97 SER A N 1
ATOM 823 C CA . SER A 1 97 ? 8.630 -5.972 12.688 1.00 86.38 97 SER A CA 1
ATOM 824 C C . SER A 1 97 ? 8.238 -6.961 13.794 1.00 86.38 97 SER A C 1
ATOM 826 O O . SER A 1 97 ? 7.662 -6.576 14.811 1.00 86.38 97 SER A O 1
ATOM 828 N N . ARG A 1 98 ? 8.568 -8.248 13.617 1.00 85.19 98 ARG A N 1
ATOM 829 C CA . ARG A 1 98 ? 8.258 -9.317 14.579 1.00 85.19 98 ARG A CA 1
ATOM 830 C C . ARG A 1 98 ? 9.311 -9.430 15.674 1.00 85.19 98 ARG A C 1
ATOM 832 O O . ARG A 1 98 ? 8.994 -9.864 16.779 1.00 85.19 98 ARG A O 1
ATOM 839 N N . THR A 1 99 ? 10.553 -9.066 15.362 1.00 86.06 99 THR A N 1
ATOM 840 C CA . THR A 1 99 ? 11.705 -9.242 16.254 1.00 86.06 99 THR A CA 1
ATOM 841 C C . THR A 1 99 ? 12.070 -7.964 16.997 1.00 86.06 99 THR A C 1
ATOM 843 O O . THR A 1 99 ? 12.432 -8.020 18.168 1.00 86.06 99 THR A O 1
ATOM 846 N N . LEU A 1 100 ? 11.977 -6.809 16.336 1.00 83.19 100 LEU A N 1
ATOM 847 C CA . LEU A 1 100 ? 12.398 -5.530 16.891 1.00 83.19 100 LEU A CA 1
ATOM 848 C C . LEU A 1 100 ? 11.225 -4.818 17.553 1.00 83.19 100 LEU A C 1
ATOM 850 O O . LEU A 1 100 ? 10.242 -4.463 16.907 1.00 83.19 100 LEU A O 1
ATOM 854 N N . LYS A 1 101 ? 11.370 -4.557 18.852 1.00 77.12 101 LYS A N 1
ATOM 855 C CA . LYS A 1 101 ? 10.427 -3.739 19.630 1.00 77.12 101 LYS A CA 1
ATOM 856 C C . LYS A 1 101 ? 11.051 -2.438 20.134 1.00 77.12 101 LYS A C 1
ATOM 858 O O . LYS A 1 101 ? 10.325 -1.530 20.516 1.00 77.12 101 LYS A O 1
ATOM 863 N N . ASN A 1 102 ? 12.382 -2.347 20.136 1.00 83.81 102 ASN A N 1
ATOM 864 C CA . ASN A 1 102 ? 13.125 -1.202 20.647 1.00 83.81 102 ASN A CA 1
ATOM 865 C C . ASN A 1 102 ? 13.368 -0.160 19.542 1.00 83.81 102 ASN A C 1
ATOM 867 O O . ASN A 1 102 ? 13.957 -0.466 18.505 1.00 83.81 102 ASN A O 1
ATOM 871 N N . ILE A 1 103 ? 12.956 1.086 19.786 1.00 81.69 103 ILE A N 1
ATOM 872 C CA . ILE A 1 103 ? 13.063 2.193 18.823 1.00 81.69 103 ILE A CA 1
ATOM 873 C C . ILE A 1 103 ? 14.516 2.473 18.430 1.00 81.69 103 ILE A C 1
ATOM 875 O O . ILE A 1 103 ? 14.791 2.667 17.249 1.00 81.69 103 ILE A O 1
ATOM 879 N N . THR A 1 104 ? 15.455 2.455 19.375 1.00 83.62 104 THR A N 1
ATOM 880 C CA . THR A 1 104 ? 16.880 2.707 19.116 1.00 83.62 104 THR A CA 1
ATOM 881 C C . THR A 1 104 ? 17.468 1.646 18.186 1.00 83.62 104 THR A C 1
ATOM 883 O O . THR A 1 104 ? 18.206 1.969 17.254 1.00 83.62 104 THR A O 1
ATOM 886 N N . GLU A 1 105 ? 17.096 0.378 18.373 1.00 85.38 105 GLU A N 1
ATOM 887 C CA . GLU A 1 105 ? 17.527 -0.711 17.488 1.00 85.38 105 GLU A CA 1
ATOM 888 C C . GLU A 1 105 ? 16.939 -0.574 16.082 1.00 85.38 105 GLU A C 1
ATOM 890 O O . GLU A 1 105 ? 17.658 -0.733 15.093 1.00 85.38 105 GLU A O 1
ATOM 895 N N . ILE A 1 106 ? 15.654 -0.217 15.983 1.00 85.06 106 ILE A N 1
ATOM 896 C CA . ILE A 1 106 ? 14.976 0.053 14.707 1.00 85.06 106 ILE A CA 1
ATOM 897 C C . ILE A 1 106 ? 15.668 1.212 13.988 1.00 85.06 106 ILE A C 1
ATOM 899 O O . ILE A 1 106 ? 15.979 1.125 12.800 1.00 85.06 106 ILE A O 1
ATOM 903 N N . GLN A 1 107 ? 15.962 2.291 14.716 1.00 83.81 107 GLN A N 1
ATOM 904 C CA . GLN A 1 107 ? 16.621 3.465 14.166 1.00 83.81 107 GLN A CA 1
ATOM 905 C C . GLN A 1 107 ? 18.048 3.173 13.694 1.00 83.81 107 GLN A C 1
ATOM 907 O O . GLN A 1 107 ? 18.467 3.767 12.701 1.00 83.81 107 GLN A O 1
ATOM 912 N N . LYS A 1 108 ? 18.770 2.274 14.370 1.00 87.44 108 LYS A N 1
ATOM 913 C CA . LYS A 1 108 ? 20.120 1.848 13.984 1.00 87.44 108 LYS A CA 1
ATOM 914 C C . LYS A 1 108 ? 20.106 0.943 12.752 1.00 87.44 108 LYS A C 1
ATOM 916 O O . LYS A 1 108 ? 20.965 1.096 11.886 1.00 87.44 108 LYS A O 1
ATOM 921 N N . LYS A 1 109 ? 19.147 0.014 12.679 1.00 89.19 109 LYS A N 1
ATOM 922 C CA . LYS A 1 109 ? 19.047 -0.976 11.598 1.00 89.19 109 LYS A CA 1
ATOM 923 C C . LYS A 1 109 ? 18.442 -0.413 10.316 1.00 89.19 109 LYS A C 1
ATOM 925 O O . LYS A 1 109 ? 18.774 -0.928 9.261 1.00 89.19 109 LYS A O 1
ATOM 930 N N . ILE A 1 110 ? 17.586 0.607 10.377 1.00 89.38 110 ILE A N 1
ATOM 931 C CA . ILE A 1 110 ? 16.904 1.150 9.191 1.00 89.38 110 ILE A CA 1
ATOM 932 C C . ILE A 1 110 ? 17.346 2.589 8.949 1.00 89.38 110 ILE A C 1
ATOM 934 O O . ILE A 1 110 ? 17.094 3.465 9.783 1.00 89.38 110 ILE A O 1
ATOM 938 N N . LYS A 1 111 ? 17.962 2.855 7.795 1.00 88.75 111 LYS A N 1
ATOM 939 C CA . LYS A 1 111 ? 18.422 4.191 7.392 1.00 88.75 111 LYS A CA 1
ATOM 940 C C . LYS A 1 111 ? 17.945 4.520 5.981 1.00 88.75 111 LYS A C 1
ATOM 942 O O . LYS A 1 111 ? 18.027 3.694 5.080 1.00 88.75 111 LYS A O 1
ATOM 947 N N . THR A 1 112 ? 17.500 5.752 5.783 1.00 87.94 112 THR A N 1
ATOM 948 C CA . THR A 1 112 ? 17.212 6.293 4.451 1.00 87.94 112 THR A CA 1
ATOM 949 C C . THR A 1 112 ? 18.490 6.955 3.944 1.00 87.94 112 THR A C 1
ATOM 951 O O . THR A 1 112 ? 18.944 7.915 4.564 1.00 87.94 112 THR A O 1
ATOM 954 N N . LYS A 1 113 ? 19.103 6.432 2.874 1.00 87.19 113 LYS A N 1
ATOM 955 C CA . LYS A 1 113 ? 20.309 7.032 2.271 1.00 87.19 113 LYS A CA 1
ATOM 956 C C . LYS A 1 113 ? 19.953 8.096 1.243 1.00 87.19 113 LYS A C 1
ATOM 958 O O . LYS A 1 113 ? 20.587 9.143 1.192 1.00 87.19 113 LYS A O 1
ATOM 963 N N . SER A 1 114 ? 18.925 7.829 0.446 1.00 86.81 114 SER A N 1
ATOM 964 C CA . SER A 1 114 ? 18.410 8.743 -0.570 1.00 86.81 114 SER A CA 1
ATOM 965 C C . SER A 1 114 ? 16.924 8.468 -0.821 1.00 86.81 114 SER A C 1
ATOM 967 O O . SER A 1 114 ? 16.312 7.627 -0.159 1.00 86.81 114 SER A O 1
ATOM 969 N N . LYS A 1 115 ? 16.335 9.147 -1.813 1.00 84.44 115 LYS A N 1
ATOM 970 C CA . LYS A 1 115 ? 14.953 8.891 -2.240 1.00 84.44 115 LYS A CA 1
ATOM 971 C C . LYS A 1 115 ? 14.728 7.493 -2.817 1.00 84.44 115 LYS A C 1
ATOM 973 O O . LYS A 1 115 ? 13.582 7.067 -2.883 1.00 84.44 115 LYS A O 1
ATOM 978 N N . THR A 1 116 ? 15.780 6.803 -3.240 1.00 88.00 116 THR A N 1
ATOM 979 C CA . THR A 1 116 ? 15.705 5.493 -3.902 1.00 88.00 116 THR A CA 1
ATOM 980 C C . THR A 1 116 ? 16.543 4.431 -3.199 1.00 88.00 116 THR A C 1
ATOM 982 O O . THR A 1 116 ? 16.462 3.263 -3.558 1.00 88.00 116 THR A O 1
ATOM 985 N N . GLU A 1 117 ? 17.313 4.796 -2.171 1.00 91.44 117 GLU A N 1
ATOM 986 C CA . GLU A 1 117 ? 18.182 3.876 -1.437 1.00 91.44 117 GLU A CA 1
ATOM 987 C C . GLU A 1 117 ? 17.794 3.794 0.043 1.00 91.44 117 GLU A C 1
ATOM 989 O O . GLU A 1 117 ? 17.880 4.774 0.794 1.00 91.44 117 GLU A O 1
ATOM 994 N N . ILE A 1 118 ? 17.405 2.594 0.475 1.00 91.75 118 ILE A N 1
ATOM 995 C CA . ILE A 1 118 ? 17.041 2.288 1.861 1.00 91.75 118 ILE A CA 1
ATOM 996 C C . ILE A 1 118 ? 18.000 1.215 2.379 1.00 91.75 118 ILE A C 1
ATOM 998 O O . ILE A 1 118 ? 18.099 0.137 1.805 1.00 91.75 118 ILE A O 1
ATOM 1002 N N . GLU A 1 119 ? 18.711 1.501 3.469 1.00 92.31 119 GLU A N 1
ATOM 1003 C CA . GLU A 1 119 ? 19.551 0.524 4.164 1.00 92.31 119 GLU A CA 1
ATOM 1004 C C . GLU A 1 119 ? 18.744 -0.152 5.275 1.00 92.31 119 GLU A C 1
ATOM 1006 O O . GLU A 1 119 ? 18.189 0.528 6.144 1.00 92.31 119 GLU A O 1
ATOM 1011 N N . VAL A 1 120 ? 18.703 -1.483 5.267 1.00 92.31 120 VAL A N 1
ATOM 1012 C CA . VAL A 1 120 ? 18.090 -2.303 6.313 1.00 92.31 120 VAL A CA 1
ATOM 1013 C C . VAL A 1 120 ? 19.084 -3.366 6.757 1.00 92.31 120 VAL A C 1
ATOM 1015 O O . VAL A 1 120 ? 19.483 -4.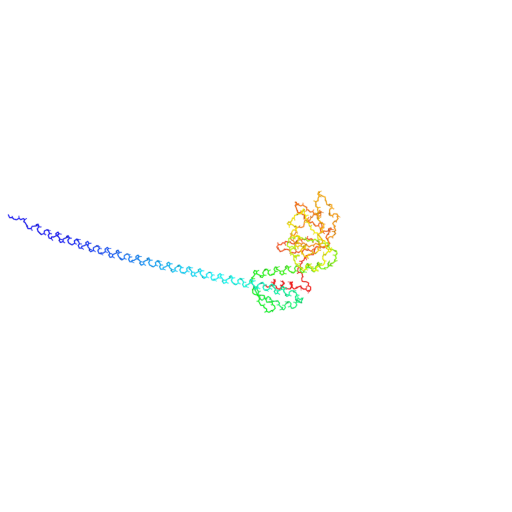223 5.981 1.00 92.31 120 VAL A O 1
ATOM 1018 N N . ASP A 1 121 ? 19.463 -3.324 8.033 1.00 89.69 121 ASP A N 1
ATOM 1019 C CA . ASP A 1 121 ? 20.368 -4.291 8.665 1.00 89.69 121 ASP A CA 1
ATOM 1020 C C . ASP A 1 121 ? 21.748 -4.379 7.979 1.00 89.69 121 ASP A C 1
ATOM 1022 O O . ASP A 1 121 ? 22.354 -5.443 7.912 1.00 89.69 121 ASP A O 1
ATOM 1026 N N . GLY A 1 122 ? 22.235 -3.247 7.456 1.00 89.06 122 GLY A N 1
ATOM 1027 C CA . GLY A 1 122 ? 23.504 -3.145 6.724 1.00 89.06 122 GLY A CA 1
ATOM 1028 C C . GLY A 1 122 ? 23.408 -3.438 5.222 1.00 89.06 122 GLY A C 1
ATOM 1029 O O . GLY A 1 122 ? 24.356 -3.154 4.496 1.00 89.06 122 GLY A O 1
ATOM 1030 N N . GLU A 1 123 ? 22.270 -3.935 4.735 1.00 93.25 123 GLU A N 1
ATOM 1031 C CA . GLU A 1 123 ? 22.024 -4.199 3.314 1.00 93.25 123 GLU A CA 1
ATOM 1032 C C . GLU A 1 123 ? 21.319 -3.009 2.651 1.00 93.25 123 GLU A C 1
ATOM 1034 O O . GLU A 1 123 ? 20.398 -2.433 3.230 1.00 93.25 123 GLU A O 1
ATOM 1039 N N . VAL A 1 124 ? 21.743 -2.622 1.443 1.00 93.69 124 VAL A N 1
ATOM 1040 C CA . VAL A 1 124 ? 21.170 -1.484 0.706 1.00 93.69 124 VAL A CA 1
ATOM 1041 C C . VAL A 1 124 ? 20.221 -1.979 -0.374 1.00 93.69 124 VAL A C 1
ATOM 1043 O O . VAL A 1 124 ? 20.625 -2.684 -1.293 1.00 93.69 124 VAL A O 1
ATOM 1046 N N . TYR A 1 125 ? 18.976 -1.528 -0.296 1.00 93.44 125 TYR A N 1
ATOM 1047 C CA . TYR A 1 125 ? 17.927 -1.808 -1.263 1.00 93.44 125 TYR A CA 1
ATOM 1048 C C . TYR A 1 125 ? 17.719 -0.580 -2.147 1.00 93.44 125 TYR A C 1
ATOM 1050 O O . TYR A 1 125 ? 17.381 0.500 -1.650 1.00 93.44 125 TYR A O 1
ATOM 1058 N N . ARG A 1 126 ? 17.918 -0.754 -3.456 1.00 93.31 126 ARG A N 1
ATOM 1059 C CA . ARG A 1 126 ? 17.622 0.260 -4.474 1.00 93.31 126 ARG A CA 1
ATOM 1060 C C . ARG A 1 126 ? 16.227 0.026 -5.032 1.00 93.31 126 ARG A C 1
ATOM 1062 O O . ARG A 1 126 ? 15.959 -1.030 -5.593 1.00 93.31 126 ARG A O 1
ATOM 1069 N N . ILE A 1 127 ? 15.344 1.000 -4.863 1.00 92.31 127 I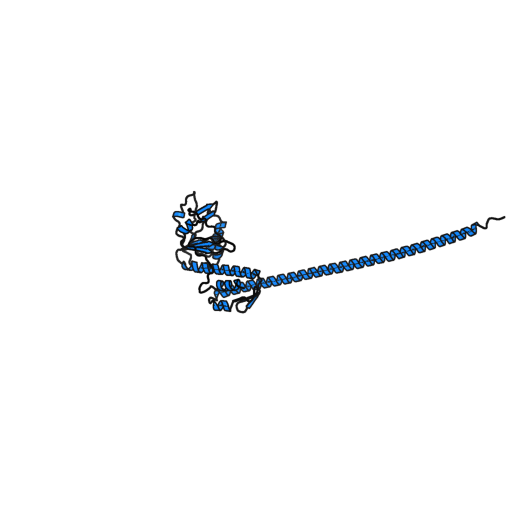LE A N 1
ATOM 1070 C CA . ILE A 1 127 ? 13.955 0.934 -5.317 1.00 92.31 127 ILE A CA 1
ATOM 1071 C C . ILE A 1 127 ? 13.595 2.184 -6.114 1.00 92.31 127 ILE A C 1
ATOM 1073 O O . ILE A 1 127 ? 14.113 3.271 -5.858 1.00 92.31 127 ILE A O 1
ATOM 1077 N N . SER A 1 128 ? 12.666 2.046 -7.056 1.00 91.31 128 SER A N 1
ATOM 1078 C CA . SER A 1 128 ? 12.112 3.187 -7.782 1.00 91.31 128 SER A CA 1
ATOM 1079 C C . SER A 1 128 ? 11.324 4.121 -6.852 1.00 91.31 128 SER A C 1
ATOM 1081 O O . SER A 1 128 ? 10.836 3.719 -5.788 1.00 91.31 128 SER A O 1
ATOM 1083 N N . GLU A 1 129 ? 11.135 5.378 -7.263 1.00 90.19 129 GLU A N 1
ATOM 1084 C CA . GLU A 1 129 ? 10.293 6.319 -6.509 1.00 90.19 129 GLU A CA 1
ATOM 1085 C C . GLU A 1 129 ? 8.838 5.838 -6.391 1.00 90.19 129 GLU A C 1
ATOM 1087 O O . GLU A 1 129 ? 8.176 6.072 -5.377 1.00 90.19 129 GLU A O 1
ATOM 1092 N N . GLU A 1 130 ? 8.331 5.139 -7.407 1.00 90.88 130 GLU A N 1
ATOM 1093 C CA . GLU A 1 130 ? 6.997 4.540 -7.383 1.00 90.88 130 GLU A CA 1
ATOM 1094 C C . GLU A 1 130 ? 6.897 3.443 -6.316 1.00 90.88 130 GLU A C 1
ATOM 1096 O O . GLU A 1 130 ? 5.973 3.450 -5.494 1.00 90.88 130 GLU A O 1
ATOM 1101 N N . ASN A 1 131 ? 7.897 2.563 -6.245 1.00 91.81 131 ASN A N 1
ATOM 1102 C CA . ASN A 1 131 ? 7.971 1.531 -5.215 1.00 91.81 131 ASN A CA 1
ATOM 1103 C C . ASN A 1 131 ? 8.133 2.130 -3.816 1.00 91.81 131 ASN A C 1
ATOM 1105 O O . ASN A 1 131 ? 7.521 1.645 -2.862 1.00 91.81 131 ASN A O 1
ATOM 1109 N N . ARG A 1 132 ? 8.834 3.259 -3.679 1.00 89.31 132 ARG A N 1
ATOM 1110 C CA . ARG A 1 132 ? 8.867 4.005 -2.416 1.00 89.31 132 ARG A CA 1
ATOM 1111 C C . ARG A 1 132 ? 7.492 4.545 -2.016 1.00 89.31 132 ARG A C 1
ATOM 1113 O O . ARG A 1 132 ? 7.118 4.429 -0.848 1.00 89.31 132 ARG A O 1
ATOM 1120 N N . LYS A 1 133 ? 6.710 5.102 -2.948 1.00 89.62 133 LYS A N 1
ATOM 1121 C CA . LYS A 1 133 ? 5.332 5.555 -2.662 1.00 89.62 133 LYS A CA 1
ATOM 1122 C C . LYS A 1 133 ? 4.450 4.389 -2.204 1.00 89.62 133 LYS A C 1
ATOM 1124 O O . LYS A 1 133 ? 3.736 4.518 -1.207 1.00 89.62 133 LYS A O 1
ATOM 1129 N N . ARG A 1 134 ? 4.547 3.235 -2.879 1.00 90.94 134 ARG A N 1
ATOM 1130 C CA . ARG A 1 134 ? 3.865 1.988 -2.483 1.00 90.94 134 ARG A CA 1
ATOM 1131 C C . ARG A 1 134 ? 4.275 1.547 -1.075 1.00 90.94 134 ARG A C 1
ATOM 1133 O O . ARG A 1 134 ? 3.398 1.252 -0.261 1.00 90.94 134 ARG A O 1
ATOM 1140 N N . LEU A 1 135 ? 5.573 1.590 -0.760 1.00 90.38 135 LEU A N 1
ATOM 1141 C CA . LEU A 1 135 ? 6.100 1.269 0.567 1.00 90.38 135 LEU A CA 1
ATOM 1142 C C . LEU A 1 135 ? 5.485 2.162 1.646 1.00 90.38 135 LEU A C 1
ATOM 1144 O O . LEU A 1 135 ? 4.917 1.665 2.611 1.00 90.38 135 LEU A O 1
ATOM 1148 N N . VAL A 1 136 ? 5.545 3.484 1.471 1.00 88.44 136 VAL A N 1
ATOM 1149 C CA . VAL A 1 136 ? 5.002 4.444 2.445 1.00 88.44 136 VAL A CA 1
ATOM 1150 C C . VAL A 1 136 ? 3.505 4.220 2.665 1.00 88.44 136 VAL A C 1
ATOM 1152 O O . VAL A 1 136 ? 3.045 4.257 3.807 1.00 88.44 136 VAL A O 1
ATOM 1155 N N . LYS A 1 137 ? 2.741 3.926 1.604 1.00 88.44 137 LYS A N 1
ATOM 1156 C CA . LYS A 1 137 ? 1.315 3.590 1.719 1.00 88.44 137 LYS A CA 1
ATOM 1157 C C . LYS A 1 137 ? 1.090 2.326 2.558 1.00 88.44 137 LYS A C 1
ATOM 1159 O O . LYS A 1 137 ? 0.247 2.344 3.455 1.00 88.44 137 LYS A O 1
ATOM 1164 N N . LYS A 1 138 ? 1.867 1.261 2.325 1.00 89.69 138 LYS A N 1
ATOM 1165 C CA . LYS A 1 138 ? 1.820 0.029 3.136 1.00 89.69 138 LYS A CA 1
ATOM 1166 C C . LYS A 1 138 ? 2.153 0.312 4.603 1.00 89.69 138 LYS A C 1
ATOM 1168 O O . LYS A 1 138 ? 1.407 -0.094 5.485 1.00 89.69 138 LYS A O 1
ATOM 1173 N N . LEU A 1 139 ? 3.212 1.071 4.873 1.00 88.62 139 LEU A N 1
ATOM 1174 C CA . LEU A 1 139 ? 3.646 1.389 6.239 1.00 88.62 139 LEU A CA 1
ATOM 1175 C C . LEU A 1 139 ? 2.617 2.226 7.014 1.00 88.62 139 LEU A C 1
ATOM 1177 O O . LEU A 1 139 ? 2.374 1.974 8.197 1.00 88.62 139 LEU A O 1
ATOM 1181 N N . LYS A 1 140 ? 1.962 3.185 6.347 1.00 87.38 140 LYS A N 1
ATOM 1182 C CA . LYS A 1 140 ? 0.831 3.932 6.919 1.00 87.38 140 LYS A CA 1
ATOM 1183 C C . LYS A 1 140 ? -0.343 3.005 7.241 1.00 87.38 140 LYS A C 1
ATOM 1185 O O . LYS A 1 140 ? -0.924 3.123 8.316 1.00 87.38 140 LYS A O 1
ATOM 1190 N N . ARG A 1 141 ? -0.666 2.060 6.348 1.00 89.25 141 ARG A N 1
ATOM 1191 C CA . ARG A 1 141 ? -1.710 1.048 6.581 1.00 89.25 141 ARG A CA 1
ATOM 1192 C C . ARG A 1 141 ? -1.397 0.188 7.809 1.00 89.25 141 ARG A C 1
ATOM 1194 O O . ARG A 1 141 ? -2.251 0.074 8.683 1.00 89.25 141 ARG A O 1
ATOM 1201 N N . GLU A 1 142 ? -0.184 -0.351 7.912 1.00 90.38 142 GLU A N 1
ATOM 1202 C CA . GLU A 1 142 ? 0.246 -1.149 9.072 1.00 90.38 142 GLU A CA 1
ATOM 1203 C C . GLU A 1 142 ? 0.246 -0.333 10.373 1.00 90.38 142 GLU A C 1
ATOM 1205 O O . GLU A 1 142 ? -0.207 -0.803 11.414 1.00 90.38 142 GLU A O 1
ATOM 1210 N N . THR A 1 143 ? 0.655 0.937 10.306 1.00 88.31 143 THR A N 1
ATOM 1211 C CA . THR A 1 143 ? 0.569 1.870 11.440 1.00 88.31 143 THR A CA 1
ATOM 1212 C C . THR A 1 143 ? -0.871 2.020 11.942 1.00 88.31 143 THR A C 1
ATOM 1214 O O . THR A 1 143 ? -1.126 1.921 13.143 1.00 88.31 143 THR A O 1
ATOM 1217 N N . THR A 1 144 ? -1.826 2.232 11.035 1.00 89.25 144 THR A N 1
ATOM 1218 C CA . THR A 1 144 ? -3.253 2.327 11.372 1.00 89.25 144 THR A CA 1
ATOM 1219 C C . THR A 1 144 ? -3.775 1.029 11.983 1.00 89.25 144 THR A C 1
ATOM 1221 O O . THR A 1 144 ? -4.455 1.069 13.009 1.00 89.25 144 THR A O 1
ATOM 1224 N N . ILE A 1 145 ? -3.421 -0.123 11.405 1.00 91.75 145 ILE A N 1
ATOM 1225 C CA . ILE A 1 145 ? -3.788 -1.448 11.925 1.00 91.75 145 ILE A CA 1
ATOM 1226 C C . ILE A 1 145 ? -3.288 -1.622 13.363 1.00 91.75 145 ILE A C 1
ATOM 1228 O O . ILE A 1 145 ? -4.059 -2.025 14.233 1.00 91.75 145 ILE A O 1
ATOM 1232 N N . ASP A 1 146 ? -2.030 -1.277 13.637 1.00 89.38 146 ASP A N 1
ATOM 1233 C CA . ASP A 1 146 ? -1.441 -1.366 14.973 1.00 89.38 146 ASP A CA 1
ATOM 1234 C C . ASP A 1 146 ? -2.163 -0.478 15.985 1.00 89.38 146 ASP A C 1
ATOM 1236 O O . ASP A 1 146 ? -2.454 -0.907 17.104 1.00 89.38 146 ASP A O 1
ATOM 1240 N N . MET A 1 147 ? -2.495 0.748 15.590 1.00 89.00 147 MET A N 1
ATOM 1241 C CA . MET A 1 147 ? -3.227 1.673 16.445 1.00 89.00 147 MET A CA 1
ATOM 1242 C C . MET A 1 147 ? -4.640 1.175 16.760 1.00 89.00 147 MET A C 1
ATOM 1244 O O . MET A 1 147 ? -5.053 1.214 17.923 1.00 89.00 147 MET A O 1
ATOM 1248 N N . LEU A 1 148 ? -5.364 0.678 15.754 1.00 92.00 148 LEU A N 1
ATOM 1249 C CA . LEU A 1 148 ? -6.691 0.088 15.933 1.00 92.00 148 LEU A CA 1
ATOM 1250 C C . LEU A 1 148 ? -6.634 -1.146 16.825 1.00 92.00 148 LEU A C 1
ATOM 1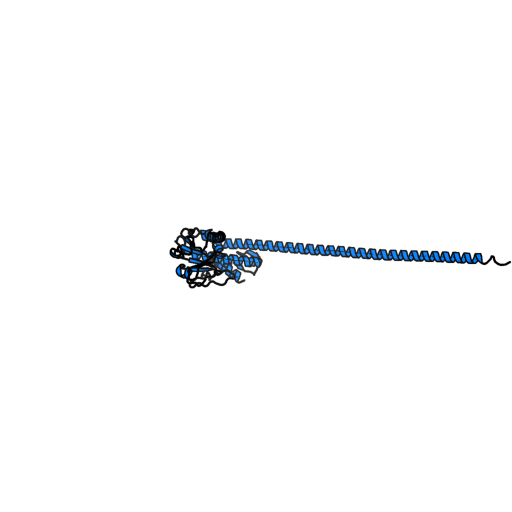252 O O . LEU A 1 148 ? -7.439 -1.279 17.745 1.00 92.00 148 LEU A O 1
ATOM 1256 N N . PHE A 1 149 ? -5.656 -2.019 16.595 1.00 92.88 149 PHE A N 1
ATOM 1257 C CA . PHE A 1 149 ? -5.438 -3.198 17.417 1.00 92.88 149 PHE A CA 1
ATOM 1258 C C . PHE A 1 149 ? -5.243 -2.824 18.889 1.00 92.88 149 PHE A C 1
ATOM 1260 O O . PHE A 1 149 ? -5.939 -3.359 19.745 1.00 92.88 149 PHE A O 1
ATOM 1267 N N . GLU A 1 150 ? -4.369 -1.863 19.198 1.00 90.69 150 GLU A N 1
ATOM 1268 C CA . GLU A 1 150 ? -4.126 -1.435 20.581 1.00 90.69 150 GLU A CA 1
ATOM 1269 C C . GLU A 1 150 ? -5.346 -0.764 21.233 1.00 90.69 150 GLU A C 1
ATOM 1271 O O . GLU A 1 150 ? -5.566 -0.912 22.437 1.00 90.69 150 GLU A O 1
ATOM 1276 N N . GLN A 1 151 ? -6.175 -0.048 20.466 1.00 90.75 151 GLN A N 1
ATOM 1277 C CA . GLN A 1 151 ? -7.442 0.481 20.982 1.00 90.75 151 GLN A CA 1
ATOM 1278 C C . GLN A 1 151 ? -8.432 -0.639 21.312 1.00 90.75 151 GLN A C 1
ATOM 1280 O O . GLN A 1 151 ? -9.044 -0.630 22.381 1.00 90.75 151 GLN A O 1
ATOM 1285 N N . LEU A 1 152 ? -8.570 -1.607 20.408 1.00 92.94 152 LEU A N 1
ATOM 1286 C CA . LEU A 1 152 ? -9.516 -2.713 20.514 1.00 92.94 152 LEU A CA 1
ATOM 1287 C C . LEU A 1 152 ? -9.098 -3.759 21.559 1.00 92.94 152 LEU A C 1
ATOM 1289 O O . LEU A 1 152 ? -9.946 -4.342 22.233 1.00 92.94 152 LEU A O 1
ATOM 1293 N N . LYS A 1 153 ? -7.794 -3.928 21.790 1.00 94.00 153 LYS A N 1
ATOM 1294 C CA . LYS A 1 153 ? -7.223 -4.829 22.802 1.00 94.00 153 LYS A CA 1
ATOM 1295 C C . LYS A 1 153 ? -7.740 -4.572 24.221 1.00 94.00 153 LYS A C 1
ATOM 1297 O O . LYS A 1 153 ? -7.820 -5.499 25.022 1.00 94.00 153 LYS A O 1
ATOM 1302 N N . LYS A 1 154 ? -8.157 -3.342 24.539 1.00 92.69 154 LYS A N 1
ATOM 1303 C CA . LYS A 1 154 ? -8.746 -2.976 25.846 1.00 92.69 154 LYS A CA 1
ATOM 1304 C C . LYS A 1 154 ? -10.049 -3.733 26.167 1.00 92.69 154 LYS A C 1
ATOM 1306 O O . LYS A 1 154 ? -10.419 -3.856 27.343 1.00 92.69 154 LYS A O 1
ATOM 1311 N N . TYR A 1 155 ? -10.715 -4.249 25.133 1.00 94.00 155 TYR A N 1
ATOM 1312 C CA . TYR A 1 155 ? -11.998 -4.954 25.193 1.00 94.00 155 TYR A CA 1
ATOM 1313 C C . TYR A 1 155 ? -11.864 -6.476 25.008 1.00 94.00 155 TYR A C 1
ATOM 1315 O O . TYR A 1 155 ? -12.863 -7.178 24.869 1.00 94.00 155 TYR A O 1
ATOM 1323 N N . ASN A 1 156 ? -10.636 -7.001 25.012 1.00 94.06 156 ASN A N 1
ATOM 1324 C CA . ASN A 1 156 ? -10.356 -8.426 24.852 1.00 94.06 156 ASN A CA 1
ATOM 1325 C C . ASN A 1 156 ? -11.109 -9.284 25.894 1.00 94.06 156 ASN A C 1
ATOM 1327 O O . ASN A 1 156 ? -10.956 -9.051 27.094 1.00 94.06 156 ASN A O 1
ATOM 1331 N N . GLY A 1 157 ? -11.920 -10.247 25.440 1.00 92.88 157 GLY A N 1
ATOM 1332 C CA . GLY A 1 157 ? -12.709 -11.168 26.277 1.00 92.88 157 GLY A CA 1
ATOM 1333 C C . GLY A 1 157 ? -13.925 -10.555 26.987 1.00 92.88 157 GLY A C 1
ATOM 1334 O O . GLY A 1 157 ? -14.603 -11.234 27.770 1.00 92.88 157 GLY A O 1
ATOM 1335 N N . LYS A 1 158 ? -14.213 -9.274 26.723 1.00 93.94 158 LYS A N 1
ATOM 1336 C CA . LYS A 1 158 ? -15.326 -8.516 27.311 1.00 93.94 158 LYS A CA 1
ATOM 1337 C C . LYS A 1 158 ? -16.480 -8.389 26.323 1.00 93.94 158 LYS A C 1
ATOM 1339 O O . LYS A 1 158 ? -16.284 -8.482 25.113 1.00 93.94 158 LYS A O 1
ATOM 1344 N N . GLU A 1 159 ? -17.676 -8.148 26.848 1.00 91.88 159 GLU A N 1
ATOM 1345 C CA . GLU A 1 159 ? -18.793 -7.692 26.021 1.00 91.88 159 GLU A CA 1
ATOM 1346 C C . GLU A 1 159 ? -18.446 -6.333 25.415 1.00 91.88 159 GLU A C 1
ATOM 1348 O O . GLU A 1 159 ? -17.942 -5.444 26.107 1.00 91.88 159 GLU A O 1
ATOM 1353 N N . PHE A 1 160 ? -18.643 -6.212 24.105 1.00 91.62 160 PHE A N 1
ATOM 1354 C CA . PHE A 1 160 ? -18.252 -5.021 23.368 1.00 91.62 160 PHE A CA 1
ATOM 1355 C C . PHE A 1 160 ? -19.093 -4.854 22.108 1.00 91.62 160 PHE A C 1
ATOM 1357 O O . PHE A 1 160 ? -19.071 -5.689 21.198 1.00 91.62 160 PHE A O 1
ATOM 1364 N N . ASN A 1 161 ? -19.815 -3.744 22.058 1.00 90.38 161 ASN A N 1
ATOM 1365 C CA . ASN A 1 161 ? -20.663 -3.360 20.947 1.00 90.38 161 ASN A CA 1
ATOM 1366 C C . ASN A 1 161 ? -19.886 -2.427 20.013 1.00 90.38 161 ASN A C 1
ATOM 1368 O O . ASN A 1 161 ? -19.601 -1.276 20.350 1.00 90.38 161 ASN A O 1
ATOM 1372 N N . LEU A 1 162 ? -19.537 -2.930 18.832 1.00 91.12 162 LEU A N 1
ATOM 1373 C CA . LEU A 1 162 ? -18.676 -2.252 17.870 1.00 91.12 162 LEU A CA 1
ATOM 1374 C C . LEU A 1 162 ? -19.473 -1.838 16.630 1.00 91.12 162 LEU A C 1
ATOM 1376 O O . LEU A 1 162 ? -20.163 -2.656 16.039 1.00 91.12 162 LEU A O 1
ATOM 1380 N N . LEU A 1 163 ? -19.329 -0.595 16.186 1.00 89.31 163 LEU A N 1
ATOM 1381 C CA . LEU A 1 163 ? -19.797 -0.119 14.883 1.00 89.31 163 LEU A CA 1
ATOM 1382 C C . LEU A 1 163 ? -18.577 0.156 14.001 1.00 89.31 163 LEU A C 1
ATOM 1384 O O . LEU A 1 163 ? -17.666 0.859 14.430 1.00 89.31 163 LEU A O 1
ATOM 1388 N N . VAL A 1 164 ? -18.550 -0.367 12.776 1.00 89.06 164 VAL A N 1
ATOM 1389 C CA . VAL A 1 164 ? -17.466 -0.094 11.814 1.00 89.06 164 VAL A CA 1
ATOM 1390 C C . VAL A 1 164 ? -18.060 0.324 10.477 1.00 89.06 164 VAL A C 1
ATOM 1392 O O . VAL A 1 164 ? -19.018 -0.289 10.005 1.00 89.06 164 VAL A O 1
ATOM 1395 N N . SER A 1 165 ? -17.508 1.364 9.858 1.00 85.94 165 SER A N 1
ATOM 1396 C CA . SER A 1 165 ? -17.884 1.746 8.496 1.00 85.94 165 SER A CA 1
ATOM 1397 C C . SER A 1 165 ? -17.280 0.831 7.431 1.00 85.94 165 SER A C 1
ATOM 1399 O O . SER A 1 165 ? -16.197 0.278 7.615 1.00 85.94 165 SER A O 1
ATOM 1401 N N . CYS A 1 166 ? -17.949 0.716 6.284 1.00 81.31 166 CYS A N 1
ATOM 1402 C CA . CYS A 1 166 ? -17.419 0.003 5.119 1.00 81.31 166 CYS A CA 1
ATOM 1403 C C . CYS A 1 166 ? -16.287 0.777 4.411 1.00 81.31 166 CYS A C 1
ATOM 1405 O O . CYS A 1 166 ? -15.719 1.721 4.969 1.00 81.31 166 CYS A O 1
ATOM 1407 N N . GLY A 1 167 ? -15.964 0.376 3.176 1.00 83.25 167 GLY A N 1
ATOM 1408 C CA . GLY A 1 167 ? -14.948 1.023 2.350 1.00 83.25 167 GLY A CA 1
ATOM 1409 C C . GLY A 1 167 ? -13.518 0.731 2.807 1.00 83.25 167 GLY A C 1
ATOM 1410 O O . GLY A 1 167 ? -13.199 -0.380 3.238 1.00 83.25 167 GLY A O 1
ATOM 1411 N N . GLU A 1 168 ? -12.649 1.741 2.717 1.00 85.06 168 GLU A N 1
ATOM 1412 C CA . GLU A 1 168 ? -11.223 1.628 3.064 1.00 85.06 168 GLU A CA 1
ATOM 1413 C C . GLU A 1 168 ? -11.023 1.130 4.504 1.00 85.06 168 GLU A C 1
ATOM 1415 O O . GLU A 1 168 ? -10.151 0.302 4.763 1.00 85.06 168 GLU A O 1
ATOM 1420 N N . ILE A 1 169 ? -11.890 1.544 5.435 1.00 88.44 169 ILE A N 1
ATOM 1421 C CA . ILE A 1 169 ? -11.792 1.176 6.854 1.00 88.44 169 ILE A CA 1
ATOM 1422 C C . ILE A 1 169 ? -11.939 -0.327 7.073 1.00 88.44 169 ILE A C 1
ATOM 1424 O O . ILE A 1 169 ? -11.210 -0.913 7.877 1.00 88.44 169 ILE A O 1
ATOM 1428 N N . ALA A 1 170 ? -12.839 -0.971 6.328 1.00 88.12 170 ALA A N 1
ATOM 1429 C CA . ALA A 1 170 ? -13.051 -2.409 6.418 1.00 88.12 170 ALA A CA 1
ATOM 1430 C C . ALA A 1 170 ? -11.788 -3.202 6.037 1.00 88.12 170 ALA A C 1
ATOM 1432 O O . ALA A 1 170 ? -11.557 -4.283 6.579 1.00 88.12 170 ALA A O 1
ATOM 1433 N N . THR A 1 171 ? -10.935 -2.654 5.160 1.00 90.50 171 THR A N 1
ATOM 1434 C CA . THR A 1 171 ? -9.692 -3.309 4.714 1.00 90.50 171 THR A CA 1
ATOM 1435 C C . THR A 1 171 ? -8.629 -3.402 5.810 1.00 90.50 171 THR A C 1
ATOM 1437 O O . THR A 1 171 ? -7.757 -4.269 5.742 1.00 90.50 171 THR A O 1
ATOM 1440 N N . TYR A 1 172 ? -8.672 -2.559 6.848 1.00 91.75 172 TYR A N 1
ATOM 1441 C CA . TYR A 1 172 ? -7.726 -2.667 7.965 1.00 91.75 172 TYR A CA 1
ATOM 1442 C C . TYR A 1 172 ? -7.961 -3.949 8.772 1.00 91.75 172 TYR A C 1
ATOM 1444 O O . TYR A 1 172 ? -7.008 -4.590 9.212 1.00 91.75 172 TYR A O 1
ATOM 1452 N N . PHE A 1 173 ? -9.216 -4.384 8.889 1.00 91.31 173 PHE A N 1
ATOM 1453 C CA . PHE A 1 173 ? -9.607 -5.591 9.621 1.00 91.31 173 PHE A CA 1
ATOM 1454 C C . PHE A 1 173 ? -9.270 -6.902 8.889 1.00 91.31 173 PHE A C 1
ATOM 1456 O O . PHE A 1 173 ? -9.360 -7.979 9.477 1.00 91.31 173 PHE A O 1
ATOM 1463 N N . GLU A 1 174 ? -8.798 -6.839 7.640 1.00 91.50 174 GLU A N 1
ATOM 1464 C CA . GLU A 1 174 ? -8.251 -7.999 6.918 1.00 91.50 174 GLU A CA 1
ATOM 1465 C C . GLU A 1 174 ? -6.911 -8.483 7.501 1.00 91.50 174 GLU A C 1
ATOM 1467 O O . GLU A 1 174 ? -6.456 -9.590 7.194 1.00 91.50 174 GLU A O 1
ATOM 1472 N N . SER A 1 175 ? -6.284 -7.693 8.380 1.00 91.56 175 SER A N 1
ATOM 1473 C CA . SER A 1 175 ? -5.084 -8.117 9.091 1.00 91.56 175 SER A CA 1
ATOM 1474 C C . SER A 1 175 ? -5.368 -9.289 10.032 1.00 91.56 175 SER A C 1
ATOM 1476 O O . SER A 1 175 ? -6.216 -9.226 10.925 1.00 91.56 175 SER A O 1
ATOM 1478 N N . ARG A 1 176 ? -4.563 -10.352 9.911 1.00 91.25 176 ARG A N 1
ATOM 1479 C CA . ARG A 1 176 ? -4.624 -11.519 10.807 1.00 91.25 176 ARG A CA 1
ATOM 1480 C C . ARG A 1 176 ? -4.315 -11.167 12.263 1.00 91.25 176 ARG A C 1
ATOM 1482 O O . ARG A 1 176 ? -4.644 -11.960 13.142 1.00 91.25 176 ARG A O 1
ATOM 1489 N N . LYS A 1 177 ? -3.724 -9.995 12.533 1.00 90.81 177 LYS A N 1
ATOM 1490 C CA . LYS A 1 177 ? -3.422 -9.519 13.890 1.00 90.81 177 LYS A CA 1
ATOM 1491 C C . LYS A 1 177 ? -4.668 -9.523 14.779 1.00 90.81 177 LYS A C 1
ATOM 1493 O O . LYS A 1 177 ? -4.592 -9.943 15.933 1.00 90.81 177 LYS A O 1
ATOM 1498 N N . PHE A 1 178 ? -5.826 -9.160 14.223 1.00 93.75 178 PHE A N 1
ATOM 1499 C CA . PHE A 1 178 ? -7.097 -9.122 14.949 1.00 93.75 178 PHE A CA 1
ATOM 1500 C C . PHE A 1 178 ? -7.589 -10.496 15.427 1.00 93.75 178 PHE A C 1
ATOM 1502 O O . PHE A 1 178 ? -8.300 -10.547 16.426 1.00 93.75 178 PHE A O 1
ATOM 1509 N N . ARG A 1 179 ? -7.121 -11.612 14.839 1.00 92.25 179 ARG A N 1
ATOM 1510 C CA . ARG A 1 179 ? -7.469 -12.973 15.302 1.00 92.25 179 ARG A CA 1
ATOM 1511 C C . ARG A 1 179 ? -6.961 -13.288 16.705 1.00 92.25 179 ARG A C 1
ATOM 1513 O O . ARG A 1 179 ? -7.440 -14.232 17.321 1.00 92.25 179 ARG A O 1
ATOM 1520 N N . SER A 1 180 ? -5.964 -12.543 17.181 1.00 93.25 180 SER A N 1
ATOM 1521 C CA . SER A 1 180 ? -5.444 -12.691 18.543 1.00 93.25 180 SER A CA 1
ATOM 1522 C C . SER A 1 180 ? -6.340 -12.048 19.606 1.00 93.25 180 SER A C 1
ATOM 1524 O O . SER A 1 180 ? -6.108 -12.263 20.793 1.00 93.25 180 SER A O 1
ATOM 1526 N N . LEU A 1 181 ? -7.352 -11.271 19.199 1.00 94.06 181 LEU A N 1
ATOM 1527 C CA . LEU A 1 181 ? -8.344 -10.713 20.109 1.00 94.06 181 LEU A CA 1
ATOM 1528 C C . LEU A 1 181 ? -9.464 -11.731 20.340 1.00 94.06 181 LEU A C 1
ATOM 1530 O O . LEU A 1 181 ? -10.135 -12.158 19.396 1.00 94.06 181 LEU A O 1
ATOM 1534 N N . ASP A 1 182 ? -9.715 -12.055 21.605 1.00 93.50 182 ASP A N 1
ATOM 1535 C CA . ASP A 1 182 ? -10.940 -12.712 22.040 1.00 93.50 182 ASP A CA 1
ATOM 1536 C C . ASP A 1 182 ? -12.115 -11.747 21.852 1.00 93.50 182 ASP A C 1
ATOM 1538 O O . ASP A 1 182 ? -12.446 -10.919 22.704 1.00 93.50 182 ASP A O 1
ATOM 1542 N N . SER A 1 183 ? -12.696 -11.848 20.663 1.00 92.62 183 SER A N 1
ATOM 1543 C CA . SER A 1 183 ? -13.830 -11.068 20.178 1.00 92.62 183 SER A CA 1
ATOM 1544 C C . SER A 1 183 ? -15.122 -11.890 20.157 1.00 92.62 183 SER A C 1
ATOM 1546 O O . SER A 1 183 ? -16.116 -11.455 19.584 1.00 92.62 183 SER A O 1
ATOM 1548 N N . THR A 1 184 ? -15.137 -13.057 20.815 1.00 90.94 184 THR A N 1
ATOM 1549 C CA . THR A 1 184 ? -16.280 -13.994 20.833 1.00 90.94 184 THR A CA 1
ATOM 1550 C C . THR A 1 184 ? -17.554 -13.392 21.421 1.00 90.94 184 THR A C 1
ATOM 1552 O O . THR A 1 184 ? -18.664 -13.716 21.002 1.00 90.94 184 THR A O 1
ATOM 1555 N N . LYS A 1 185 ? -17.394 -12.456 22.361 1.00 89.38 185 LYS A N 1
ATOM 1556 C CA . LYS A 1 185 ? -18.486 -11.715 23.010 1.00 89.38 185 LYS A CA 1
ATOM 1557 C C . LYS A 1 185 ? -18.768 -10.362 22.362 1.00 89.38 185 LYS A C 1
ATOM 1559 O O . LYS A 1 185 ? -19.573 -9.587 22.874 1.00 89.38 185 LYS A O 1
ATOM 1564 N N . TRP A 1 186 ? -18.085 -10.046 21.266 1.00 91.00 186 TRP A N 1
ATOM 1565 C CA . TRP A 1 186 ? -18.281 -8.780 20.579 1.00 91.00 186 TRP A CA 1
ATOM 1566 C C . TRP A 1 186 ? -19.492 -8.874 19.663 1.00 91.00 186 TRP A C 1
ATOM 1568 O O . TRP A 1 186 ? -19.775 -9.920 19.070 1.00 91.00 186 TRP A O 1
ATOM 1578 N N . ARG A 1 187 ? -20.190 -7.752 19.529 1.00 87.12 187 ARG A N 1
ATOM 1579 C CA . ARG A 1 187 ? -21.356 -7.590 18.666 1.00 87.12 187 ARG A CA 1
ATOM 1580 C C . ARG A 1 187 ? -21.061 -6.482 17.677 1.00 87.12 187 ARG A C 1
ATOM 1582 O O . ARG A 1 187 ? -20.838 -5.341 18.075 1.00 87.12 187 ARG A O 1
ATOM 1589 N N . LEU A 1 188 ? -21.044 -6.821 16.392 1.00 85.06 188 LEU A N 1
ATOM 1590 C CA . LEU A 1 188 ? -20.812 -5.831 15.349 1.00 85.06 188 LEU A CA 1
ATOM 1591 C C . LEU A 1 188 ? -22.129 -5.284 14.794 1.00 85.06 188 LEU A C 1
ATOM 1593 O O . LEU A 1 188 ? -22.921 -6.023 14.212 1.00 85.06 188 LEU A O 1
ATOM 1597 N N . PHE A 1 189 ? -22.297 -3.975 14.907 1.00 81.00 189 PHE A N 1
ATOM 1598 C CA . PHE A 1 189 ? -23.378 -3.190 14.335 1.00 81.00 189 PHE A CA 1
ATOM 1599 C C . PHE A 1 189 ? -22.990 -2.680 12.951 1.00 81.00 189 PHE A C 1
ATOM 1601 O O . PHE A 1 189 ? -21.861 -2.237 12.732 1.00 81.00 189 PHE A O 1
ATOM 1608 N N . TYR A 1 190 ? -23.941 -2.721 12.020 1.00 77.44 190 TYR A N 1
ATOM 1609 C CA . TYR A 1 190 ? -23.766 -2.182 10.679 1.00 77.44 190 TYR A CA 1
ATOM 1610 C C . TYR A 1 190 ? -25.093 -1.683 10.083 1.00 77.44 190 TYR A C 1
ATOM 1612 O O . TYR A 1 190 ? -26.106 -2.383 10.176 1.00 77.44 190 TYR A O 1
ATOM 1620 N N . PRO A 1 191 ? -25.118 -0.482 9.475 1.00 71.50 191 PRO A N 1
ATOM 1621 C CA . PRO A 1 191 ? -26.300 0.037 8.793 1.00 71.50 191 PRO A CA 1
ATOM 1622 C C . PRO A 1 191 ? -26.453 -0.579 7.393 1.00 71.50 191 PRO A C 1
ATOM 1624 O O . PRO A 1 191 ? -25.696 -0.261 6.480 1.00 71.50 191 PRO A O 1
ATOM 1627 N N . ILE A 1 192 ? -27.466 -1.423 7.188 1.00 67.31 192 ILE A N 1
ATOM 1628 C CA . ILE A 1 192 ? -27.826 -1.945 5.861 1.00 67.31 192 ILE A CA 1
ATOM 1629 C C . ILE A 1 192 ? -29.349 -1.975 5.697 1.00 67.31 192 ILE A C 1
ATOM 1631 O O . ILE A 1 192 ? -30.063 -2.330 6.633 1.00 67.31 192 ILE A O 1
ATOM 1635 N N . VAL A 1 193 ? -29.840 -1.576 4.520 1.00 56.09 193 VAL A N 1
ATOM 1636 C CA . VAL A 1 193 ? -31.244 -1.754 4.122 1.00 56.09 193 VAL A CA 1
ATOM 1637 C C . VAL A 1 193 ? -31.278 -2.932 3.154 1.00 56.09 193 VAL A C 1
ATOM 1639 O O . VAL A 1 193 ? -30.610 -2.864 2.123 1.00 56.09 193 VAL A O 1
ATOM 1642 N N . TYR A 1 194 ? -32.056 -3.970 3.468 1.00 58.00 194 TYR A N 1
ATOM 1643 C CA . TYR A 1 194 ? -32.157 -5.222 2.697 1.00 58.00 194 TYR A CA 1
ATOM 1644 C C . TYR A 1 194 ? -30.860 -6.062 2.663 1.00 58.00 194 TYR A C 1
ATOM 1646 O O . TYR A 1 194 ? -29.782 -5.587 3.016 1.00 58.00 194 TYR A O 1
ATOM 1654 N N . ASP A 1 195 ? -30.959 -7.339 2.273 1.00 62.12 195 ASP A N 1
ATOM 1655 C CA . ASP A 1 195 ? -29.810 -8.251 2.109 1.00 62.12 195 ASP A CA 1
ATOM 1656 C C . ASP A 1 195 ? -29.008 -7.908 0.830 1.00 62.12 195 ASP A C 1
ATOM 1658 O O . ASP A 1 195 ? -28.860 -8.722 -0.081 1.00 62.12 195 ASP A O 1
ATOM 1662 N N . ASP A 1 196 ? -28.499 -6.673 0.739 1.00 67.94 196 ASP A N 1
ATOM 1663 C CA . ASP A 1 196 ? -27.578 -6.250 -0.320 1.00 67.94 196 ASP A CA 1
ATOM 1664 C C . ASP A 1 196 ? -26.253 -7.016 -0.173 1.00 67.94 196 ASP A C 1
ATOM 1666 O O . ASP A 1 196 ? -25.406 -6.717 0.678 1.00 67.94 196 ASP A O 1
ATOM 1670 N N . LEU A 1 197 ? -26.087 -8.035 -1.018 1.00 68.81 197 LEU A N 1
ATOM 1671 C CA . LEU A 1 197 ? -24.933 -8.932 -1.016 1.00 68.81 197 LEU A CA 1
ATOM 1672 C C . LEU A 1 197 ? -23.603 -8.190 -1.205 1.00 68.81 197 LEU A C 1
ATOM 1674 O O . LEU A 1 197 ? -22.594 -8.622 -0.642 1.00 68.81 197 LEU A O 1
ATOM 1678 N N . ASN A 1 198 ? -23.584 -7.076 -1.944 1.00 70.94 198 ASN A N 1
ATOM 1679 C CA . ASN A 1 198 ? -22.364 -6.302 -2.172 1.00 70.94 198 ASN A CA 1
ATOM 1680 C C . ASN A 1 198 ? -21.936 -5.585 -0.892 1.00 70.94 198 ASN A C 1
ATOM 1682 O O . ASN A 1 198 ? -20.800 -5.755 -0.446 1.00 70.94 198 ASN A O 1
ATOM 1686 N N . LYS A 1 199 ? -22.865 -4.887 -0.229 1.00 70.12 199 LYS A N 1
ATOM 1687 C CA . LYS A 1 199 ? -22.595 -4.256 1.074 1.00 70.12 199 LYS A CA 1
ATOM 1688 C C . LYS A 1 199 ? -22.234 -5.291 2.138 1.00 70.12 199 LYS A C 1
ATOM 1690 O O . LYS A 1 199 ? -21.306 -5.088 2.919 1.00 70.12 199 LYS A O 1
ATOM 1695 N N . MET A 1 200 ? -22.902 -6.445 2.145 1.00 75.44 200 MET A N 1
ATOM 1696 C CA . MET A 1 200 ? -22.541 -7.547 3.039 1.00 75.44 200 MET A CA 1
ATOM 1697 C C . MET A 1 200 ? -21.123 -8.076 2.790 1.00 75.44 200 MET A C 1
ATOM 1699 O O . MET A 1 200 ? -20.434 -8.426 3.748 1.00 75.44 200 MET A O 1
ATOM 1703 N N . ASN A 1 201 ? -20.664 -8.139 1.535 1.00 78.25 201 ASN A N 1
ATOM 1704 C CA . ASN A 1 201 ? -19.303 -8.568 1.209 1.00 78.25 201 ASN A CA 1
ATOM 1705 C C . ASN A 1 201 ? -18.239 -7.611 1.762 1.00 78.25 201 ASN A C 1
ATOM 1707 O O . ASN A 1 201 ? -17.186 -8.074 2.199 1.00 78.25 201 ASN A O 1
ATOM 1711 N N . GLU A 1 202 ? -18.514 -6.309 1.819 1.00 77.38 202 GLU A N 1
ATOM 1712 C CA . GLU A 1 202 ? -17.611 -5.358 2.475 1.00 77.38 202 GLU A CA 1
ATOM 1713 C C . GLU A 1 202 ? -17.517 -5.622 3.982 1.00 77.38 202 GLU A C 1
ATOM 1715 O O . GLU A 1 202 ? -16.420 -5.679 4.538 1.00 77.38 202 GLU A O 1
ATOM 1720 N N . TYR A 1 203 ? -18.645 -5.901 4.641 1.00 80.62 203 TYR A N 1
ATOM 1721 C CA . TYR A 1 203 ? -18.649 -6.264 6.060 1.00 80.62 203 TYR A CA 1
ATOM 1722 C C . TYR A 1 203 ? -17.976 -7.609 6.351 1.00 80.62 203 TYR A C 1
ATOM 1724 O O . TYR A 1 203 ? -17.353 -7.758 7.403 1.00 80.62 203 TYR A O 1
ATOM 1732 N N . LYS A 1 204 ? -18.000 -8.570 5.414 1.00 83.31 204 LYS A N 1
ATOM 1733 C CA . LYS A 1 204 ? -17.246 -9.831 5.560 1.00 83.31 204 LYS A CA 1
ATOM 1734 C C . LYS A 1 204 ? -15.754 -9.589 5.787 1.00 83.31 204 LYS A C 1
ATOM 1736 O O . LYS A 1 204 ? -15.138 -10.375 6.504 1.00 83.31 204 LYS A O 1
ATOM 1741 N N . ARG A 1 205 ? -15.175 -8.512 5.240 1.00 86.62 205 ARG A N 1
ATOM 1742 C CA . ARG A 1 205 ? -13.762 -8.159 5.476 1.00 86.62 205 ARG A CA 1
ATOM 1743 C C . ARG A 1 205 ? -13.491 -7.906 6.957 1.00 86.62 205 ARG A C 1
ATOM 1745 O O . ARG A 1 205 ? -12.513 -8.423 7.487 1.00 86.62 205 ARG A O 1
ATOM 1752 N N . ILE A 1 206 ? -14.415 -7.235 7.645 1.00 85.31 206 ILE A N 1
ATOM 1753 C CA . ILE A 1 206 ? -14.327 -6.965 9.087 1.00 85.31 206 ILE A CA 1
ATOM 1754 C C . ILE A 1 206 ? -14.425 -8.261 9.900 1.00 85.31 206 ILE A C 1
ATOM 1756 O O . ILE A 1 206 ? -13.696 -8.446 10.870 1.00 85.31 206 ILE A O 1
ATOM 1760 N N . TRP A 1 207 ? -15.297 -9.187 9.492 1.00 83.94 207 TRP A N 1
ATOM 1761 C CA . TRP A 1 207 ? -15.562 -10.421 10.250 1.00 83.94 207 TRP A CA 1
ATOM 1762 C C . TRP A 1 207 ? -14.519 -11.503 9.971 1.00 83.94 207 TRP A C 1
ATOM 1764 O O . TRP A 1 207 ? -14.380 -12.441 10.744 1.00 83.94 207 TRP A O 1
ATOM 1774 N N . SER A 1 208 ? -13.766 -11.381 8.876 1.00 84.44 208 SER A N 1
ATOM 1775 C CA . SER A 1 208 ? -12.799 -12.394 8.436 1.00 84.44 208 SER A CA 1
ATOM 1776 C C . SER A 1 208 ? -11.708 -12.708 9.470 1.00 84.44 208 SER A C 1
ATOM 1778 O O . SER A 1 208 ? -11.136 -13.800 9.449 1.00 84.44 208 SER A O 1
ATOM 1780 N N . ASN A 1 209 ? -11.428 -11.772 10.382 1.00 87.06 209 ASN A N 1
ATOM 1781 C CA . ASN A 1 209 ? -10.429 -11.921 11.439 1.00 87.06 209 ASN A CA 1
ATOM 1782 C C . ASN A 1 209 ? -10.939 -11.537 12.838 1.00 87.06 209 ASN A C 1
ATOM 1784 O O . ASN A 1 209 ? -10.126 -11.406 13.750 1.00 87.06 209 ASN A O 1
ATOM 1788 N N . LEU A 1 210 ? -12.252 -11.370 13.016 1.00 85.25 210 LEU A N 1
ATOM 1789 C CA . LEU A 1 210 ? -12.894 -11.146 14.314 1.00 85.25 210 LEU A CA 1
ATOM 1790 C C . LEU A 1 210 ? -13.940 -12.237 14.548 1.00 85.25 210 LEU A C 1
ATOM 1792 O O . LEU A 1 210 ? -14.779 -12.488 13.689 1.00 85.25 210 LEU A O 1
ATOM 1796 N N . TYR A 1 211 ? -13.944 -12.842 15.732 1.00 81.38 211 TYR A N 1
ATOM 1797 C CA . TYR A 1 211 ? -14.884 -13.904 16.104 1.00 81.38 211 TYR A CA 1
ATOM 1798 C C . TYR A 1 211 ? -16.186 -13.342 16.689 1.00 81.38 211 TYR A C 1
ATOM 1800 O O . TYR A 1 211 ? -16.732 -13.892 17.635 1.00 81.38 211 TYR A O 1
ATOM 1808 N N . CYS A 1 212 ? -16.678 -12.223 16.161 1.00 76.94 212 CYS A N 1
ATOM 1809 C CA . CYS A 1 212 ? -17.844 -11.544 16.712 1.00 76.94 212 CYS A CA 1
ATOM 1810 C C . CYS A 1 212 ? -19.160 -12.230 16.324 1.00 76.94 212 CYS A C 1
ATOM 1812 O O . CYS A 1 212 ? -19.313 -12.813 15.247 1.00 76.94 212 CYS A O 1
ATOM 1814 N N . THR A 1 213 ? -20.153 -12.115 17.203 1.00 68.50 213 THR A N 1
ATOM 1815 C CA . THR A 1 213 ? -21.526 -12.489 16.860 1.00 68.50 213 THR A CA 1
ATOM 1816 C C . THR A 1 213 ? -22.085 -11.470 15.868 1.00 68.50 213 THR A C 1
ATOM 1818 O O . THR A 1 213 ? -21.953 -10.256 16.057 1.00 68.50 213 THR A O 1
ATOM 1821 N N . ARG A 1 214 ? -22.709 -11.957 14.784 1.00 60.81 214 ARG A N 1
ATOM 1822 C CA . ARG A 1 214 ? -23.432 -11.107 13.825 1.00 60.81 214 ARG A CA 1
ATOM 1823 C C . ARG A 1 214 ? -24.575 -10.428 14.574 1.00 60.81 214 ARG A C 1
ATOM 1825 O O . ARG A 1 214 ? -25.601 -11.057 14.831 1.00 60.81 214 ARG A O 1
ATOM 1832 N N . ALA A 1 215 ? -24.381 -9.175 14.974 1.00 53.72 215 ALA A N 1
ATOM 1833 C CA . ALA A 1 215 ? -25.395 -8.454 15.721 1.00 53.72 215 ALA A CA 1
ATOM 1834 C C . ALA A 1 215 ? -26.546 -8.058 14.792 1.00 53.72 215 ALA A C 1
ATOM 1836 O O . ALA A 1 215 ? -26.376 -7.877 13.584 1.00 53.72 215 ALA A O 1
ATOM 1837 N N . LYS A 1 216 ? -27.735 -8.023 15.395 1.00 48.97 216 LYS A N 1
ATOM 1838 C CA . LYS A 1 216 ? -29.052 -7.984 14.758 1.00 48.97 216 LYS A CA 1
ATOM 1839 C C . LYS A 1 216 ? -29.130 -6.943 13.637 1.00 48.97 216 LYS A C 1
ATOM 1841 O O . LYS A 1 216 ? -28.764 -5.786 13.829 1.00 48.97 216 LYS A O 1
ATOM 1846 N N . ARG A 1 217 ? -29.673 -7.369 12.489 1.00 48.69 217 ARG A N 1
ATOM 1847 C CA . ARG A 1 217 ? -30.051 -6.496 11.370 1.00 48.69 217 ARG A CA 1
ATOM 1848 C C . ARG A 1 217 ? -30.842 -5.304 11.911 1.00 48.69 217 ARG A C 1
ATOM 1850 O O . ARG A 1 217 ? -31.812 -5.499 12.644 1.00 48.69 217 ARG A O 1
ATOM 1857 N N . VAL A 1 218 ? -30.493 -4.090 11.499 1.00 48.19 218 VAL A N 1
ATOM 1858 C CA . VAL A 1 218 ? -31.433 -2.967 11.575 1.00 48.19 218 VAL A CA 1
ATOM 1859 C C . VAL A 1 218 ? -32.437 -3.176 10.439 1.00 48.19 218 VAL A C 1
ATOM 1861 O O . VAL A 1 218 ? -32.294 -2.621 9.357 1.00 48.19 218 VAL A O 1
ATOM 1864 N N . LEU A 1 219 ? -33.400 -4.079 10.646 1.00 43.22 219 LEU A N 1
ATOM 1865 C CA . LEU A 1 219 ? -34.453 -4.364 9.672 1.00 43.22 219 LEU A CA 1
ATOM 1866 C C . LEU A 1 219 ? -35.458 -3.208 9.684 1.00 43.22 219 LEU A C 1
ATOM 1868 O O . LEU A 1 219 ? -36.050 -2.888 10.716 1.00 43.22 219 LEU A O 1
ATOM 1872 N N . PHE A 1 220 ? -35.595 -2.561 8.530 1.00 45.19 220 PHE A N 1
ATOM 1873 C CA . PHE A 1 220 ? -36.563 -1.502 8.278 1.00 45.19 220 PHE A CA 1
ATOM 1874 C C . PHE A 1 220 ? -37.778 -2.130 7.587 1.00 45.19 220 PHE A C 1
ATOM 1876 O O . PHE A 1 220 ? -37.845 -2.169 6.365 1.00 45.19 220 PHE A O 1
ATOM 1883 N N . GLU A 1 221 ? -38.704 -2.680 8.371 1.00 38.41 221 GLU A N 1
ATOM 1884 C CA . GLU A 1 221 ? -40.019 -3.104 7.875 1.00 38.41 221 GLU A CA 1
ATOM 1885 C C . GLU A 1 221 ? -41.053 -2.004 8.174 1.00 38.41 221 GLU A C 1
ATOM 1887 O O . GLU A 1 221 ? -41.113 -1.465 9.283 1.00 38.41 221 GLU A O 1
ATOM 1892 N N . ASP A 1 222 ? -41.846 -1.648 7.161 1.00 38.03 222 ASP A N 1
ATOM 1893 C CA . ASP A 1 222 ? -43.062 -0.825 7.257 1.00 38.03 222 ASP A CA 1
ATOM 1894 C C . ASP A 1 222 ? -42.919 0.573 7.882 1.00 38.03 222 ASP A C 1
ATOM 1896 O O . ASP A 1 222 ? -43.793 1.043 8.617 1.00 38.03 222 ASP A O 1
ATOM 1900 N N . GLY A 1 223 ? -41.811 1.272 7.613 1.00 43.00 223 GLY A N 1
ATOM 1901 C CA . GLY A 1 223 ? -41.664 2.689 7.973 1.00 43.00 223 GLY A CA 1
ATOM 1902 C C . GLY A 1 223 ? -41.669 2.981 9.480 1.00 43.00 223 GLY A C 1
ATOM 1903 O O . GLY A 1 223 ? -41.765 4.141 9.881 1.00 43.00 223 GLY A O 1
ATOM 1904 N N . LYS A 1 224 ? -41.563 1.956 10.339 1.00 44.19 224 LYS A N 1
ATOM 1905 C CA . LYS A 1 224 ? -41.573 2.103 11.800 1.00 44.19 224 LYS A CA 1
ATOM 1906 C C . LYS A 1 224 ? -40.260 1.621 12.412 1.00 44.19 224 LYS A C 1
ATOM 1908 O O . LYS A 1 224 ? -39.842 0.482 12.247 1.00 44.19 224 LYS A O 1
ATOM 1913 N N . TYR A 1 225 ? -39.656 2.491 13.223 1.00 53.56 225 TYR A N 1
ATOM 1914 C CA . TYR A 1 225 ? -38.397 2.305 13.960 1.00 53.56 225 TYR A CA 1
ATOM 1915 C C . TYR A 1 225 ? -38.439 1.235 15.078 1.00 53.56 225 TYR A C 1
ATOM 1917 O O . TYR A 1 225 ? -3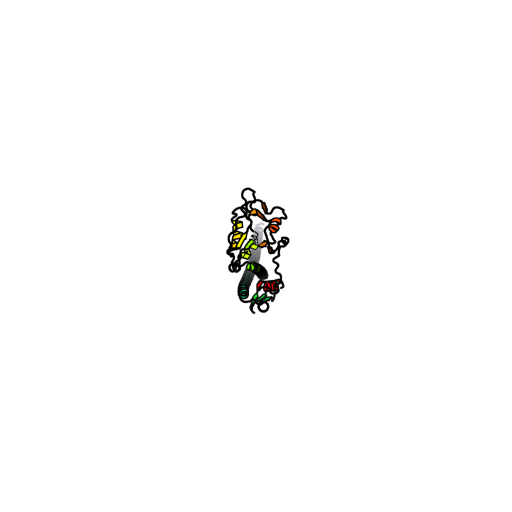7.900 1.469 16.164 1.00 53.56 225 TYR A O 1
ATOM 1925 N N . LYS A 1 226 ? -39.087 0.077 14.885 1.00 47.66 226 LYS A N 1
ATOM 1926 C CA . LYS A 1 226 ? -39.234 -0.937 15.951 1.00 47.66 226 LYS A CA 1
ATOM 1927 C C . LYS A 1 226 ? -37.882 -1.359 16.551 1.00 47.66 226 LYS A C 1
ATOM 1929 O O . LYS A 1 226 ? -37.808 -1.562 17.757 1.00 47.66 226 LYS A O 1
ATOM 1934 N N . PHE A 1 227 ? -36.809 -1.391 15.755 1.00 50.62 227 PHE A N 1
ATOM 1935 C CA . PHE A 1 227 ? -35.497 -1.883 16.193 1.00 50.62 227 PHE A CA 1
ATOM 1936 C C . PHE A 1 227 ? -34.583 -0.856 16.882 1.00 50.62 227 PHE A C 1
ATOM 1938 O O . PHE A 1 227 ? -33.798 -1.240 17.747 1.00 50.62 227 PHE A O 1
ATOM 1945 N N . LEU A 1 228 ? -34.689 0.446 16.577 1.00 54.84 228 LEU A N 1
ATOM 1946 C CA . LEU A 1 228 ? -33.848 1.463 17.240 1.00 54.84 228 LEU A CA 1
ATOM 1947 C C . LEU A 1 228 ? -34.178 1.611 18.733 1.00 54.84 228 LEU A C 1
ATOM 1949 O O . LEU A 1 228 ? -33.326 2.016 19.521 1.00 54.84 228 LEU A O 1
ATOM 1953 N N . ARG A 1 229 ? -35.409 1.274 19.143 1.00 54.00 229 ARG A N 1
ATOM 1954 C CA . ARG A 1 229 ? -35.814 1.308 20.558 1.00 54.00 229 ARG A CA 1
ATOM 1955 C C . ARG A 1 229 ? -35.135 0.226 21.400 1.00 54.00 229 ARG A C 1
ATOM 1957 O O . ARG A 1 229 ? -34.940 0.446 22.586 1.00 54.00 229 ARG A O 1
ATOM 1964 N N . SER A 1 230 ? -34.758 -0.899 20.793 1.00 60.25 230 SER A N 1
ATOM 1965 C CA . SER A 1 230 ? -34.037 -2.005 21.438 1.00 60.25 230 SER A CA 1
ATOM 1966 C C . SER A 1 230 ? -32.547 -2.032 21.090 1.00 60.25 230 SER A C 1
ATOM 1968 O O . SER A 1 230 ? -31.886 -3.044 21.319 1.00 60.25 230 SER A O 1
ATOM 1970 N N . LEU A 1 231 ? -32.028 -0.971 20.462 1.00 69.44 231 LEU A N 1
ATOM 1971 C CA . LEU A 1 231 ? -30.619 -0.887 20.112 1.00 69.44 231 LEU A CA 1
ATOM 1972 C C . LEU A 1 231 ? -29.804 -0.733 21.397 1.00 69.44 231 LEU A C 1
ATOM 1974 O O . LEU A 1 231 ? -29.982 0.231 22.143 1.00 69.44 231 LEU A O 1
ATOM 1978 N N . GLU A 1 232 ? -28.921 -1.693 21.647 1.00 76.44 232 GLU A N 1
ATOM 1979 C CA . GLU A 1 232 ? -27.953 -1.591 22.731 1.00 76.44 232 GLU A CA 1
ATOM 1980 C C . GLU A 1 232 ? -26.972 -0.452 22.457 1.00 76.44 232 GLU A C 1
ATOM 1982 O O . GLU A 1 232 ? -26.701 -0.093 21.310 1.00 76.44 232 GLU A O 1
ATOM 1987 N N . VAL A 1 233 ? -26.425 0.120 23.527 1.00 86.00 233 VAL A N 1
ATOM 1988 C CA . VAL A 1 233 ? -25.425 1.177 23.397 1.00 86.00 233 VAL A CA 1
ATOM 1989 C C . VAL A 1 233 ? -24.185 0.614 22.697 1.00 86.00 233 VAL A C 1
ATOM 1991 O O . VAL A 1 233 ? -23.675 -0.439 23.077 1.00 86.00 233 VAL A O 1
ATOM 1994 N N . ILE A 1 234 ? -23.705 1.328 21.683 1.00 89.81 234 ILE A N 1
ATOM 1995 C CA . ILE A 1 234 ? -22.473 1.047 20.949 1.00 89.81 234 ILE A CA 1
ATOM 1996 C C . ILE A 1 234 ? -21.309 1.603 21.766 1.00 89.81 234 ILE A C 1
ATOM 1998 O O . ILE A 1 234 ? -21.214 2.808 22.012 1.00 89.81 234 ILE A O 1
ATOM 2002 N N . ASP A 1 235 ? -20.405 0.726 22.190 1.00 91.56 235 ASP A N 1
ATOM 2003 C CA . ASP A 1 235 ? -19.245 1.106 22.992 1.00 91.56 235 ASP A CA 1
ATOM 2004 C C . ASP A 1 235 ? -18.220 1.880 22.169 1.00 91.56 235 ASP A C 1
ATOM 2006 O O . ASP A 1 235 ? -17.626 2.843 22.657 1.00 91.56 235 ASP A O 1
ATOM 2010 N N . LYS A 1 236 ? -18.026 1.486 20.907 1.00 92.12 236 LYS A N 1
ATOM 2011 C CA . LYS A 1 236 ? -17.125 2.184 19.993 1.00 92.12 236 LYS A CA 1
ATOM 2012 C C . LYS A 1 236 ? -17.649 2.184 18.567 1.00 92.12 236 LYS A C 1
ATOM 2014 O O . LYS A 1 236 ? -18.032 1.142 18.046 1.00 92.12 236 LYS A O 1
ATOM 2019 N N . ALA A 1 237 ? -17.572 3.335 17.913 1.00 91.19 237 ALA A N 1
ATOM 2020 C CA . ALA A 1 237 ? -17.670 3.452 16.467 1.00 91.19 237 ALA A CA 1
ATOM 2021 C C . ALA A 1 237 ? -16.290 3.718 15.859 1.00 91.19 237 ALA A C 1
ATOM 2023 O O . ALA A 1 237 ? -15.557 4.570 16.352 1.00 91.19 237 ALA A O 1
ATOM 2024 N N . ILE A 1 238 ? -15.942 3.015 14.785 1.00 92.00 238 ILE A N 1
ATOM 2025 C CA . ILE A 1 238 ? -14.738 3.237 13.980 1.00 92.00 238 ILE A CA 1
ATOM 2026 C C . ILE A 1 238 ? -15.199 3.599 12.575 1.00 92.00 238 ILE A C 1
ATOM 2028 O O . ILE A 1 238 ? -15.791 2.773 11.880 1.00 92.00 238 ILE A O 1
ATOM 2032 N N . ILE A 1 239 ? -14.952 4.838 12.170 1.00 90.12 239 ILE A N 1
ATOM 2033 C CA . ILE A 1 239 ? -15.461 5.372 10.910 1.00 90.12 239 ILE A CA 1
ATOM 2034 C C . ILE A 1 239 ? -14.365 6.019 10.079 1.00 90.12 239 ILE A C 1
ATOM 2036 O O . ILE A 1 239 ? -13.385 6.533 10.618 1.00 90.12 239 ILE A O 1
ATOM 2040 N N . GLY A 1 240 ? -14.551 6.010 8.765 1.00 88.50 240 GLY A N 1
ATOM 2041 C CA . GLY A 1 240 ? -13.713 6.754 7.839 1.00 88.50 240 GLY A CA 1
ATOM 2042 C C . GLY A 1 240 ? -14.072 8.231 7.836 1.00 88.50 240 GLY A C 1
ATOM 2043 O O . GLY A 1 240 ? -15.219 8.617 8.074 1.00 88.50 240 GLY A O 1
ATOM 2044 N N . SER A 1 241 ? -13.077 9.076 7.588 1.00 85.56 241 SER A N 1
ATOM 2045 C CA . SER A 1 241 ? -13.281 10.517 7.480 1.00 85.56 241 SER A CA 1
ATOM 2046 C C . SER A 1 241 ? -14.074 10.913 6.233 1.00 85.56 241 SER A C 1
ATOM 2048 O O . SER A 1 241 ? -14.621 12.006 6.187 1.00 85.56 241 SER A O 1
ATOM 2050 N N . ASP A 1 242 ? -14.150 10.014 5.255 1.00 82.00 242 ASP A N 1
ATOM 2051 C CA . ASP A 1 242 ? -14.896 10.123 4.006 1.00 82.00 242 ASP A CA 1
ATOM 2052 C C . ASP A 1 242 ? -16.414 9.960 4.165 1.00 82.00 242 ASP A C 1
ATOM 2054 O O . ASP A 1 242 ? -17.154 10.201 3.211 1.00 82.00 242 ASP A O 1
ATOM 2058 N N . ILE A 1 243 ? -16.889 9.584 5.355 1.00 80.19 243 ILE A N 1
ATOM 2059 C CA . ILE A 1 243 ? -18.317 9.456 5.638 1.00 80.19 243 ILE A CA 1
ATOM 2060 C C . ILE A 1 243 ? -18.922 10.821 5.933 1.00 80.19 243 ILE A C 1
ATOM 2062 O O . ILE A 1 243 ? -18.578 11.482 6.915 1.00 80.19 243 ILE A O 1
ATOM 2066 N N . GLU A 1 244 ? -19.910 11.194 5.127 1.00 77.62 244 GLU A N 1
ATOM 2067 C CA . GLU A 1 244 ? -20.758 12.343 5.400 1.00 77.62 244 GLU A CA 1
ATOM 2068 C C . GLU A 1 244 ? -21.805 11.994 6.466 1.00 77.62 244 GLU A C 1
ATOM 2070 O O . GLU A 1 244 ? -22.593 11.056 6.316 1.00 77.62 244 GLU A O 1
ATOM 2075 N N . ILE A 1 245 ? -21.813 12.762 7.555 1.00 81.38 245 ILE A N 1
ATOM 2076 C CA . ILE A 1 245 ? -22.772 12.599 8.647 1.00 81.38 245 ILE A CA 1
ATOM 2077 C C . ILE A 1 245 ? -23.689 13.807 8.659 1.00 81.38 245 ILE A C 1
ATOM 2079 O O . ILE A 1 245 ? -23.289 14.917 9.006 1.00 81.38 245 ILE A O 1
ATOM 2083 N N . ALA A 1 246 ? -24.944 13.567 8.292 1.00 81.06 246 ALA A N 1
ATOM 2084 C CA . ALA A 1 246 ? -25.965 14.598 8.278 1.00 81.06 246 ALA A CA 1
ATOM 2085 C C . ALA A 1 246 ? -26.252 15.105 9.699 1.00 81.06 246 ALA A C 1
ATOM 2087 O O . ALA A 1 246 ? -26.431 14.319 10.640 1.00 81.06 246 ALA A O 1
ATOM 2088 N N . ASN A 1 247 ? -26.337 16.428 9.839 1.00 83.31 247 ASN A N 1
ATOM 2089 C CA . ASN A 1 247 ? -26.805 17.063 11.061 1.00 83.31 247 ASN A CA 1
ATOM 2090 C C . ASN A 1 247 ? -28.337 17.119 11.060 1.00 83.31 247 ASN A C 1
ATOM 2092 O O . ASN A 1 247 ? -28.928 18.101 10.619 1.00 83.31 247 ASN A O 1
ATOM 2096 N N . ASP A 1 248 ? -28.962 16.043 11.527 1.00 79.19 248 ASP A N 1
ATOM 2097 C CA . ASP A 1 248 ? -30.414 15.873 11.558 1.00 79.19 248 ASP A CA 1
ATOM 2098 C C . ASP A 1 248 ? -30.862 15.432 12.959 1.00 79.19 248 ASP A C 1
ATOM 2100 O O . ASP A 1 248 ? -30.114 14.783 13.695 1.00 79.19 248 ASP A O 1
ATOM 2104 N N . SER A 1 249 ? -32.088 15.799 13.327 1.00 79.00 249 SER A N 1
ATOM 2105 C CA . SER A 1 249 ? -32.733 15.392 14.580 1.00 79.00 249 SER A CA 1
ATOM 2106 C C . SER A 1 249 ? -33.201 13.931 14.565 1.00 79.00 249 SER A C 1
ATOM 2108 O O . SER A 1 249 ? -33.262 13.288 15.616 1.00 79.00 249 SER A O 1
ATOM 2110 N N . HIS A 1 250 ? -33.488 13.380 13.382 1.00 82.25 250 HIS A N 1
ATOM 2111 C CA . HIS A 1 250 ? -33.749 11.958 13.200 1.00 82.25 250 HIS A CA 1
ATOM 2112 C C . HIS A 1 250 ? -32.471 11.170 13.444 1.00 82.25 250 HIS A C 1
ATOM 2114 O O . HIS A 1 250 ? -31.387 11.619 13.102 1.00 82.25 250 HIS A O 1
ATOM 2120 N N . LEU A 1 251 ? -32.587 9.962 13.994 1.00 80.75 251 LEU A N 1
ATOM 2121 C CA . LEU A 1 251 ? -31.429 9.095 14.247 1.00 80.75 251 LEU A CA 1
ATOM 2122 C C . LEU A 1 251 ? -30.828 8.544 12.943 1.00 80.75 251 LEU A C 1
ATOM 2124 O O . LEU A 1 251 ? -29.624 8.348 12.819 1.00 80.75 251 LEU A O 1
ATOM 2128 N N . VAL A 1 252 ? -31.665 8.271 11.951 1.00 80.44 252 VAL A N 1
ATOM 2129 C CA . VAL A 1 252 ? -31.228 7.697 10.679 1.00 80.44 252 VAL A CA 1
ATOM 2130 C C . VAL A 1 252 ? -31.984 8.347 9.536 1.00 80.44 252 VAL A C 1
ATOM 2132 O O . VAL A 1 252 ? -33.166 8.664 9.678 1.00 80.44 252 VAL A O 1
ATOM 2135 N N . ILE A 1 253 ? -31.308 8.497 8.403 1.00 78.62 253 ILE A N 1
ATOM 2136 C CA . ILE A 1 253 ? -31.901 8.916 7.134 1.00 78.62 253 ILE A CA 1
ATOM 2137 C C . ILE A 1 253 ? -31.838 7.722 6.191 1.00 78.62 253 ILE A C 1
ATOM 2139 O O . ILE A 1 253 ? -30.771 7.143 5.994 1.00 78.62 253 ILE A O 1
ATOM 2143 N N . VAL A 1 254 ? -32.975 7.353 5.604 1.00 76.75 254 VAL A N 1
ATOM 2144 C CA . VAL A 1 254 ? -33.057 6.266 4.623 1.00 76.75 254 VAL A CA 1
ATOM 2145 C C . VAL A 1 254 ? -33.344 6.862 3.253 1.00 76.75 254 VAL A C 1
ATOM 2147 O O . VAL A 1 254 ? -34.336 7.565 3.077 1.00 76.75 254 VAL A O 1
ATOM 2150 N N . LYS A 1 255 ? -32.473 6.585 2.281 1.00 75.69 255 LYS A N 1
ATOM 2151 C CA . LYS A 1 255 ? -32.662 6.957 0.873 1.00 75.69 255 LYS A CA 1
ATOM 2152 C C . LYS A 1 255 ? -32.432 5.722 0.006 1.00 75.69 255 LYS A C 1
ATOM 2154 O O . LYS A 1 255 ? -31.300 5.256 -0.129 1.00 75.69 255 LYS A O 1
ATOM 2159 N N . GLY A 1 256 ? -33.509 5.170 -0.555 1.00 75.12 256 GLY A N 1
ATOM 2160 C CA . GLY A 1 256 ? -33.459 3.915 -1.312 1.00 75.12 256 GLY A CA 1
ATOM 2161 C C . GLY A 1 256 ? -32.934 2.754 -0.457 1.00 75.12 256 GLY A C 1
ATOM 2162 O O . GLY A 1 256 ? -33.471 2.478 0.612 1.00 75.12 256 GLY A O 1
ATOM 2163 N N . SER A 1 257 ? -31.859 2.102 -0.908 1.00 70.69 257 SER A N 1
ATOM 2164 C CA . SER A 1 257 ? -31.182 0.987 -0.220 1.00 70.69 257 SER A CA 1
ATOM 2165 C C . SER A 1 257 ? -30.061 1.423 0.742 1.00 70.69 257 SER A C 1
ATOM 2167 O O . SER A 1 257 ? -29.198 0.626 1.130 1.00 70.69 257 SER A O 1
ATOM 2169 N N . THR A 1 258 ? -30.020 2.701 1.123 1.00 73.31 258 THR A N 1
ATOM 2170 C CA . THR A 1 258 ? -28.956 3.255 1.970 1.00 73.31 258 THR A CA 1
ATOM 2171 C C . THR A 1 258 ? -29.519 3.854 3.253 1.00 73.31 258 THR A C 1
ATOM 2173 O O . THR A 1 258 ? -30.437 4.671 3.212 1.00 73.31 258 THR A O 1
ATOM 2176 N N . ILE A 1 259 ? -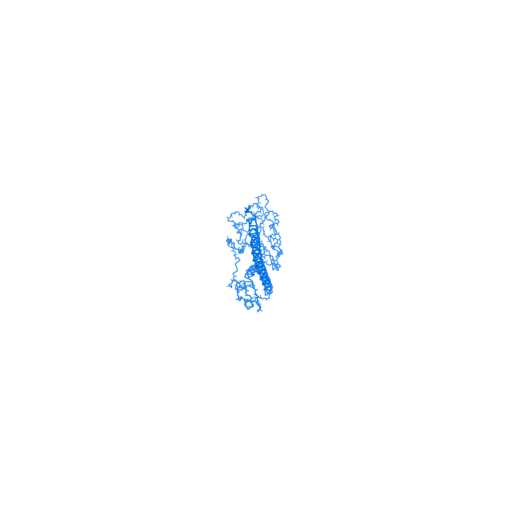28.933 3.452 4.387 1.00 77.75 259 ILE A N 1
ATOM 2177 C CA . ILE A 1 259 ? -29.096 4.100 5.692 1.00 77.75 259 ILE A CA 1
ATOM 2178 C C . ILE A 1 259 ? -27.869 4.967 5.949 1.00 77.75 259 ILE A C 1
ATOM 2180 O O . ILE A 1 259 ? -26.742 4.474 5.938 1.00 77.75 259 ILE A O 1
ATOM 2184 N N . THR A 1 260 ? -28.112 6.231 6.265 1.00 80.56 260 THR A N 1
ATOM 2185 C CA . THR A 1 260 ? -27.120 7.159 6.801 1.00 80.56 260 THR A CA 1
ATOM 2186 C C . THR A 1 260 ? -27.399 7.367 8.285 1.00 80.56 260 THR A C 1
ATOM 2188 O O . THR A 1 260 ? -28.521 7.694 8.677 1.00 80.56 260 THR A O 1
ATOM 2191 N N . LEU A 1 261 ? -26.376 7.170 9.118 1.00 85.44 261 LEU A N 1
ATOM 2192 C CA . LEU A 1 261 ? -26.426 7.483 10.546 1.00 85.44 261 LEU A CA 1
ATOM 2193 C C . LEU A 1 261 ? -26.178 8.984 10.735 1.00 85.44 261 LEU A C 1
ATOM 2195 O O . LEU A 1 261 ? -25.253 9.532 10.139 1.00 85.44 261 LEU A O 1
ATOM 2199 N N . THR A 1 262 ? -26.993 9.650 11.548 1.00 85.88 262 THR A N 1
ATOM 2200 C CA . THR A 1 262 ? -26.925 11.108 11.748 1.00 85.88 262 THR A CA 1
ATOM 2201 C C . THR A 1 262 ? -26.142 11.473 13.006 1.00 85.88 262 THR A C 1
ATOM 2203 O O . THR A 1 262 ? -25.864 10.624 13.858 1.00 85.88 262 THR A O 1
ATOM 2206 N N . THR A 1 263 ? -25.851 12.761 13.192 1.00 85.81 263 THR A N 1
ATOM 2207 C CA . THR A 1 263 ? -25.255 13.264 14.441 1.00 85.81 263 THR A CA 1
ATOM 2208 C C . THR A 1 263 ? -26.086 12.900 15.679 1.00 85.81 263 THR A C 1
ATOM 2210 O O . THR A 1 263 ? -25.508 12.567 16.717 1.00 85.81 263 THR A O 1
ATOM 2213 N N . ALA A 1 264 ? -27.422 12.896 15.585 1.00 83.94 264 ALA A N 1
ATOM 2214 C CA . ALA A 1 264 ? -28.307 12.501 16.680 1.00 83.94 264 ALA A CA 1
ATOM 2215 C C . ALA A 1 264 ? -28.131 11.027 17.078 1.00 83.94 264 ALA A C 1
ATOM 2217 O O . ALA A 1 264 ? -28.164 10.708 18.268 1.00 83.94 264 ALA A O 1
ATOM 2218 N N . PHE A 1 265 ? -27.886 10.128 16.117 1.00 87.44 265 PHE A N 1
ATOM 2219 C CA . PHE A 1 265 ? -27.594 8.724 16.418 1.00 87.44 265 PHE A CA 1
ATOM 2220 C C . PHE A 1 265 ? -26.294 8.559 17.187 1.00 87.44 265 PHE A C 1
ATOM 2222 O O . PHE A 1 265 ? -26.294 7.908 18.231 1.00 87.44 265 PHE A O 1
ATOM 2229 N N . PHE A 1 266 ? -25.211 9.181 16.715 1.00 87.94 266 PHE A N 1
ATOM 2230 C CA . PHE A 1 266 ? -23.920 9.099 17.397 1.00 87.94 266 PHE A CA 1
ATOM 2231 C C . PHE A 1 266 ? -24.012 9.647 18.823 1.00 87.94 266 PHE A C 1
ATOM 2233 O O . PHE A 1 266 ? -23.569 8.983 19.753 1.00 87.94 266 PHE A O 1
ATOM 2240 N N . ARG A 1 267 ? -24.680 10.790 19.026 1.00 86.44 267 ARG A N 1
ATOM 2241 C CA . ARG A 1 267 ? -24.880 11.365 20.368 1.00 86.44 267 ARG A CA 1
ATOM 2242 C C . ARG A 1 267 ? -25.679 10.460 21.304 1.00 86.44 267 ARG A C 1
ATOM 2244 O O . ARG A 1 267 ? -25.407 10.442 22.498 1.00 86.44 267 ARG A O 1
ATOM 2251 N N . LYS A 1 268 ? -26.691 9.758 20.787 1.00 85.75 268 LYS A N 1
ATOM 2252 C CA . LYS A 1 268 ? -27.607 8.964 21.615 1.00 85.75 268 LYS A CA 1
ATOM 2253 C C . LYS A 1 268 ? -27.101 7.550 21.895 1.00 85.75 268 LYS A C 1
ATOM 2255 O O . LYS A 1 268 ? -27.351 7.032 22.979 1.00 85.75 268 LYS A O 1
ATOM 2260 N N . TYR A 1 269 ? -26.443 6.916 20.925 1.00 87.56 269 TYR A N 1
ATOM 2261 C CA . TYR A 1 269 ? -26.152 5.481 20.970 1.00 87.56 269 TYR A CA 1
ATOM 2262 C C . TYR A 1 269 ? -24.670 5.129 20.948 1.00 87.56 269 TYR A C 1
ATOM 2264 O O . TYR A 1 269 ? -24.363 3.965 21.170 1.00 87.56 269 TYR A O 1
ATOM 2272 N N . VAL A 1 270 ? -23.753 6.067 20.698 1.00 88.81 270 VAL A N 1
ATOM 2273 C CA . VAL A 1 270 ? -22.318 5.766 20.589 1.00 88.81 270 VAL A CA 1
ATOM 2274 C C . VAL A 1 270 ? -21.553 6.418 21.738 1.00 88.81 270 VAL A C 1
ATOM 2276 O O . VAL A 1 270 ? -21.543 7.638 21.864 1.00 88.81 270 VAL A O 1
ATOM 2279 N N . LYS A 1 271 ? -20.877 5.610 22.565 1.00 91.44 271 LYS A N 1
ATOM 2280 C CA . LYS A 1 271 ? -20.063 6.115 23.687 1.00 91.44 271 LYS A CA 1
ATOM 2281 C C . LYS A 1 271 ? -18.780 6.781 23.208 1.00 91.44 271 LYS A C 1
ATOM 2283 O O . LYS A 1 271 ? -18.432 7.860 23.671 1.00 91.44 271 LYS A O 1
ATOM 2288 N N . GLU A 1 272 ? -18.064 6.130 22.295 1.00 91.38 272 GLU A N 1
ATOM 2289 C CA . GLU A 1 272 ? -16.790 6.628 21.783 1.00 91.38 272 GLU A CA 1
ATOM 2290 C C . GLU A 1 272 ? -16.737 6.490 20.264 1.00 91.38 272 GLU A C 1
ATOM 2292 O O . GLU A 1 272 ? -17.073 5.443 19.717 1.00 91.38 272 GLU A O 1
ATOM 2297 N N . THR A 1 273 ? -16.273 7.527 19.571 1.00 90.75 273 THR A N 1
ATOM 2298 C CA . THR A 1 273 ? -16.077 7.476 18.118 1.00 90.75 273 THR A CA 1
ATOM 2299 C C . THR A 1 273 ? -14.616 7.690 17.773 1.00 90.75 273 THR A C 1
ATOM 2301 O O . THR A 1 273 ? -13.994 8.643 18.238 1.00 90.75 273 THR A O 1
ATOM 2304 N N . THR A 1 274 ? -14.079 6.816 16.933 1.00 90.00 274 THR A N 1
ATOM 2305 C CA . THR A 1 274 ? -12.755 6.913 16.336 1.00 90.00 274 THR A CA 1
ATOM 2306 C C . THR A 1 274 ? -12.901 7.213 14.849 1.00 90.00 274 THR A C 1
ATOM 2308 O O . THR A 1 274 ? -13.499 6.426 14.119 1.00 90.00 274 THR A O 1
ATOM 2311 N N . VAL A 1 275 ? -12.348 8.341 14.402 1.00 88.88 275 VAL A N 1
ATOM 2312 C CA . VAL A 1 275 ? -12.349 8.741 12.986 1.00 88.88 275 VAL A CA 1
ATOM 2313 C C . VAL A 1 275 ? -10.981 8.458 12.384 1.00 88.88 275 VAL A C 1
ATOM 2315 O O . VAL A 1 275 ? -9.982 9.003 12.851 1.00 88.88 275 VAL A O 1
ATOM 2318 N N . ILE A 1 276 ? -10.925 7.623 11.353 1.00 88.00 276 ILE A N 1
ATOM 2319 C CA . ILE A 1 276 ? -9.704 7.307 10.615 1.00 88.00 276 ILE A CA 1
ATOM 2320 C C . ILE A 1 276 ? -9.625 8.224 9.389 1.00 88.00 276 ILE A C 1
ATOM 2322 O O . ILE A 1 276 ? -10.534 8.189 8.556 1.00 88.00 276 ILE A O 1
ATOM 2326 N N . PRO A 1 277 ? -8.564 9.037 9.251 1.00 84.25 277 PRO A N 1
ATOM 2327 C CA . PRO A 1 277 ? -8.357 9.851 8.059 1.00 84.25 277 PRO A CA 1
ATOM 2328 C C . PRO A 1 277 ? -8.223 8.989 6.797 1.00 84.25 277 PRO A C 1
ATOM 2330 O O . PRO A 1 277 ? -7.401 8.074 6.756 1.00 84.25 277 PRO A O 1
ATOM 2333 N N . VAL A 1 278 ? -8.996 9.316 5.762 1.00 82.25 278 VAL A N 1
ATOM 2334 C CA . VAL A 1 278 ? -8.906 8.718 4.424 1.00 82.25 278 VAL A CA 1
ATOM 2335 C C . VAL A 1 278 ? -8.225 9.711 3.482 1.00 82.25 278 VAL A C 1
ATOM 2337 O O . VAL A 1 278 ? -8.557 10.896 3.455 1.00 82.25 278 VAL A O 1
ATOM 2340 N N . GLU A 1 279 ? -7.233 9.239 2.727 1.00 78.44 279 GLU A N 1
ATOM 2341 C CA . GLU A 1 279 ? -6.412 10.085 1.854 1.00 78.44 279 GLU A CA 1
ATOM 2342 C C . GLU A 1 279 ? -7.265 10.814 0.800 1.00 78.44 279 GLU A C 1
ATOM 2344 O O . GLU A 1 279 ? -8.113 10.216 0.140 1.00 78.44 279 GLU A O 1
ATOM 2349 N N . GLY A 1 280 ? -7.055 12.129 0.660 1.00 74.00 280 GLY A N 1
ATOM 2350 C CA . GLY A 1 280 ? -7.794 12.974 -0.287 1.00 74.00 280 GLY A CA 1
ATOM 2351 C C . GLY A 1 280 ? -9.241 13.295 0.111 1.00 74.00 280 GLY A C 1
ATOM 2352 O O . GLY A 1 280 ? -9.989 13.826 -0.709 1.00 74.00 280 GLY A O 1
ATOM 2353 N N . LYS A 1 281 ? -9.660 12.977 1.343 1.00 77.06 281 LYS A N 1
ATOM 2354 C CA . LYS A 1 281 ? -11.015 13.241 1.846 1.00 77.06 281 LYS A CA 1
ATOM 2355 C C . LYS A 1 281 ? -10.975 14.208 3.025 1.00 77.06 281 LYS A C 1
ATOM 2357 O O . LYS A 1 281 ? -10.098 14.126 3.883 1.00 77.06 281 LYS A O 1
ATOM 2362 N N . ASN A 1 282 ? -11.937 15.130 3.061 1.00 71.12 282 ASN A N 1
ATOM 2363 C CA . ASN A 1 282 ? -12.092 16.056 4.182 1.00 71.12 282 ASN A CA 1
ATOM 2364 C C . ASN A 1 282 ? -12.437 15.295 5.459 1.00 71.12 282 ASN A C 1
ATOM 2366 O O . ASN A 1 282 ? -12.988 14.198 5.409 1.00 71.12 282 ASN A O 1
ATOM 2370 N N . VAL A 1 283 ? -12.100 15.876 6.610 1.00 63.28 283 VAL A N 1
ATOM 2371 C CA . VAL A 1 283 ? -12.324 15.202 7.883 1.00 63.28 283 VAL A CA 1
ATOM 2372 C C . VAL A 1 283 ? -13.756 15.401 8.354 1.00 63.28 283 VAL A C 1
ATOM 2374 O O . VAL A 1 283 ? -14.152 16.522 8.665 1.00 63.28 283 VAL A O 1
ATOM 2377 N N . CYS A 1 284 ? -14.514 14.308 8.455 1.00 66.88 284 CYS A N 1
ATOM 2378 C CA . CYS A 1 284 ? -15.794 14.308 9.151 1.00 66.88 284 CYS A CA 1
ATOM 2379 C C . CYS A 1 284 ? -15.623 14.799 10.603 1.00 66.88 284 CYS A C 1
ATOM 2381 O O . CYS A 1 284 ? -14.788 14.282 11.353 1.00 66.88 284 CYS A O 1
ATOM 2383 N N . SER A 1 285 ? -16.398 15.812 11.001 1.00 62.28 285 SER A N 1
ATOM 2384 C CA . SER A 1 285 ? -16.361 16.396 12.342 1.00 62.28 285 SER A CA 1
ATOM 2385 C C . SER A 1 285 ? -17.566 15.937 13.167 1.00 62.28 285 SER A C 1
ATOM 2387 O O . SER A 1 285 ? -18.673 16.461 13.071 1.00 62.28 285 SER A O 1
ATOM 2389 N N . ILE A 1 286 ? -17.345 14.949 14.036 1.00 70.12 286 ILE A N 1
ATOM 2390 C CA . ILE A 1 286 ? -18.309 14.585 15.081 1.00 70.12 286 ILE A CA 1
ATOM 2391 C C . ILE A 1 286 ? -17.799 15.136 16.409 1.00 70.12 286 ILE A C 1
ATOM 2393 O O . ILE A 1 286 ? -16.667 14.859 16.813 1.00 70.12 286 ILE A O 1
ATOM 2397 N N . SER A 1 287 ? -18.635 15.902 17.110 1.00 66.69 287 SER A N 1
ATOM 2398 C CA . SER A 1 287 ? -18.309 16.401 18.451 1.00 66.69 287 SER A CA 1
ATOM 2399 C C . SER A 1 287 ? -18.006 15.241 19.410 1.00 66.69 287 SER A C 1
ATOM 2401 O O . SER A 1 287 ? -18.749 14.262 19.447 1.00 66.69 287 SER A O 1
ATOM 2403 N N . GLY A 1 288 ? -16.896 15.334 20.148 1.00 59.31 288 GLY A N 1
ATOM 2404 C CA . GLY A 1 288 ? -16.432 14.282 21.062 1.00 59.31 288 GLY A CA 1
ATOM 2405 C C . GLY A 1 288 ? -15.741 13.086 20.391 1.00 59.31 288 GLY A C 1
ATOM 2406 O O . GLY A 1 288 ? -15.357 12.145 21.082 1.00 59.31 288 GLY A O 1
ATOM 2407 N N . SER A 1 289 ? -15.552 13.098 19.065 1.00 68.62 289 SER A N 1
ATOM 2408 C CA . SER A 1 289 ? -14.801 12.040 18.381 1.00 68.62 289 SER A CA 1
ATOM 2409 C C . SER A 1 289 ? -13.291 12.187 18.567 1.00 68.62 289 SER A C 1
ATOM 2411 O O . SER A 1 289 ? -12.732 13.283 18.567 1.00 68.62 289 SER A O 1
ATOM 2413 N N . THR A 1 290 ? -12.618 11.047 18.698 1.00 72.56 290 THR A N 1
ATOM 2414 C CA . THR A 1 290 ? -11.161 10.962 18.679 1.00 72.56 290 THR A CA 1
ATOM 2415 C C . THR A 1 290 ? -10.713 10.698 17.251 1.00 72.56 290 THR A C 1
ATOM 2417 O O . THR A 1 290 ? -11.006 9.648 16.681 1.00 72.56 290 THR A O 1
ATOM 2420 N N . GLN A 1 291 ? -9.964 11.622 16.661 1.00 73.38 291 GLN A N 1
ATOM 2421 C CA . GLN A 1 291 ? -9.291 11.329 15.402 1.00 73.38 291 GLN A CA 1
ATOM 2422 C C . GLN A 1 291 ? -8.144 10.358 15.663 1.00 73.38 291 GLN A C 1
ATOM 2424 O O . GLN A 1 291 ? -7.295 10.599 16.528 1.00 73.38 291 GLN A O 1
ATOM 2429 N N . LEU A 1 292 ? -8.102 9.275 14.889 1.00 67.81 292 LEU A N 1
ATOM 2430 C CA . LEU A 1 292 ? -6.966 8.373 14.837 1.00 67.81 292 LEU A CA 1
ATOM 2431 C C . LEU A 1 292 ? -5.839 9.074 14.079 1.00 67.81 292 LEU A C 1
ATOM 2433 O O . LEU A 1 292 ? -5.584 8.839 12.903 1.00 67.81 292 LEU A O 1
ATOM 2437 N N . GLN A 1 293 ? -5.195 10.008 14.761 1.00 62.28 293 GLN A N 1
ATOM 2438 C CA . GLN A 1 293 ? -3.986 10.636 14.271 1.00 62.28 293 GLN A CA 1
ATOM 2439 C C . GLN A 1 293 ? -2.808 9.760 14.660 1.00 62.28 293 GLN A C 1
ATOM 2441 O O . GLN A 1 293 ? -2.749 9.276 15.793 1.00 62.28 293 GLN A O 1
ATOM 2446 N N . VAL A 1 294 ? -1.840 9.623 13.755 1.00 54.34 294 VAL A N 1
ATOM 2447 C CA . VAL A 1 294 ? -0.499 9.120 14.069 1.00 54.34 294 VAL A CA 1
ATOM 2448 C C . VAL A 1 294 ? 0.188 10.149 14.976 1.00 54.34 294 VAL A C 1
ATOM 2450 O O . VAL A 1 294 ? 1.103 10.855 14.573 1.00 54.34 294 VAL A O 1
ATOM 2453 N N . LYS A 1 295 ? -0.308 10.317 16.203 1.00 44.44 295 LYS A N 1
ATOM 2454 C CA . LYS A 1 295 ? 0.399 11.050 17.240 1.00 44.44 295 LYS A CA 1
ATOM 2455 C C . LYS A 1 295 ? 1.504 10.135 17.727 1.00 44.44 295 LYS A C 1
ATOM 2457 O O . LYS A 1 295 ? 1.262 8.969 18.048 1.00 44.44 295 LYS A O 1
ATOM 2462 N N . THR A 1 296 ? 2.707 10.685 17.756 1.00 37.84 296 THR A N 1
ATOM 2463 C CA . THR A 1 296 ? 3.848 10.176 18.502 1.00 37.84 296 THR A CA 1
ATOM 2464 C C . THR A 1 296 ? 3.385 9.873 19.925 1.00 37.84 296 THR A C 1
ATOM 2466 O O . THR A 1 296 ? 3.274 10.756 20.771 1.00 37.84 296 THR A O 1
ATOM 2469 N N . LYS A 1 297 ? 3.058 8.604 20.195 1.00 40.94 297 LYS A N 1
ATOM 2470 C CA . LYS A 1 297 ? 3.150 8.085 21.559 1.00 40.94 297 LYS A CA 1
ATOM 2471 C C . LYS A 1 297 ? 4.579 8.357 22.043 1.00 40.94 297 LYS A C 1
ATOM 2473 O O . LYS A 1 297 ? 5.493 8.434 21.223 1.00 40.94 297 LYS A O 1
ATOM 2478 N N . LEU A 1 298 ? 4.759 8.456 23.360 1.00 48.56 298 LEU A N 1
ATOM 2479 C CA . LEU A 1 298 ? 6.089 8.502 23.981 1.00 48.56 298 LEU A CA 1
ATOM 2480 C C . LEU A 1 298 ? 6.999 7.370 23.462 1.00 48.56 298 LEU A C 1
ATOM 2482 O O . LEU A 1 298 ? 8.186 7.607 23.286 1.00 48.56 298 LEU A O 1
ATOM 2486 N N . ASP A 1 299 ? 6.410 6.232 23.064 1.00 61.25 299 ASP A N 1
ATOM 2487 C CA . ASP A 1 299 ? 7.077 5.158 22.324 1.00 61.25 299 ASP A CA 1
ATOM 2488 C C . ASP A 1 299 ? 6.368 4.862 20.980 1.00 61.25 299 ASP A C 1
ATOM 2490 O O . ASP A 1 299 ? 5.329 4.186 20.963 1.00 61.25 299 ASP A O 1
ATOM 2494 N N . PRO A 1 300 ? 6.862 5.370 19.832 1.00 69.44 300 PRO A N 1
ATOM 2495 C CA . PRO A 1 300 ? 6.380 4.962 18.515 1.00 69.44 300 PRO A CA 1
ATOM 2496 C C . PRO A 1 300 ? 6.578 3.458 18.264 1.00 69.44 300 PRO A C 1
ATOM 2498 O O . PRO A 1 300 ? 7.612 2.877 18.584 1.00 69.44 300 PRO A O 1
ATOM 2501 N N . THR A 1 301 ? 5.579 2.832 17.641 1.00 78.12 301 THR A N 1
ATOM 2502 C CA . THR A 1 301 ? 5.659 1.444 17.150 1.00 78.12 301 THR A CA 1
ATOM 2503 C C . THR A 1 301 ? 6.651 1.309 15.991 1.00 78.12 301 THR A C 1
ATOM 2505 O O . THR A 1 301 ? 6.995 2.298 15.341 1.00 78.12 301 THR A O 1
ATOM 2508 N N . PHE A 1 302 ? 7.053 0.071 15.674 1.00 83.88 302 PHE A N 1
ATOM 2509 C CA . PHE A 1 302 ? 7.957 -0.240 14.558 1.00 83.88 302 PHE A CA 1
ATOM 2510 C C . PHE A 1 302 ? 7.559 0.469 13.256 1.00 83.88 302 PHE A C 1
ATOM 2512 O O . PHE A 1 302 ? 8.356 1.202 12.664 1.00 83.88 302 PHE A O 1
ATOM 2519 N N . TRP A 1 303 ? 6.296 0.325 12.853 1.00 85.44 303 TRP A N 1
ATOM 2520 C CA . TRP A 1 303 ? 5.789 0.924 11.623 1.00 85.44 303 TRP A CA 1
ATOM 2521 C C . TRP A 1 303 ? 5.704 2.450 11.687 1.00 85.44 303 TRP A C 1
ATOM 2523 O O . TRP A 1 303 ? 6.003 3.112 10.692 1.00 85.44 303 TRP A O 1
ATOM 2533 N N . GLN A 1 304 ? 5.400 3.028 12.853 1.00 81.75 304 GLN A N 1
ATOM 2534 C CA . GLN A 1 304 ? 5.407 4.482 13.045 1.00 81.75 304 GLN A CA 1
ATOM 2535 C C . GLN A 1 304 ? 6.811 5.066 12.889 1.00 81.75 304 GLN A C 1
ATOM 2537 O O . GLN A 1 304 ? 6.985 6.063 12.187 1.00 81.75 304 GLN A O 1
ATOM 2542 N N . THR A 1 305 ? 7.820 4.430 13.493 1.00 81.88 305 THR A N 1
ATOM 2543 C CA . THR A 1 305 ? 9.217 4.871 13.400 1.00 81.88 305 THR A CA 1
ATOM 2544 C C . THR A 1 305 ? 9.700 4.880 11.951 1.00 81.88 305 THR A C 1
ATOM 2546 O O . THR A 1 305 ? 10.320 5.847 11.508 1.00 81.88 305 THR A O 1
ATOM 2549 N N . ILE A 1 306 ? 9.390 3.830 11.188 1.00 83.19 306 ILE A N 1
ATOM 2550 C CA . ILE A 1 306 ? 9.825 3.713 9.790 1.00 83.19 306 ILE A CA 1
ATOM 2551 C C . ILE A 1 306 ? 9.049 4.673 8.892 1.00 83.19 306 ILE A C 1
ATOM 2553 O O . ILE A 1 306 ? 9.653 5.352 8.062 1.00 83.19 306 ILE A O 1
ATOM 2557 N N . THR A 1 307 ? 7.731 4.783 9.081 1.00 84.00 307 THR A N 1
ATOM 2558 C CA . THR A 1 307 ? 6.896 5.722 8.317 1.00 84.00 307 THR A CA 1
ATOM 2559 C C . THR A 1 307 ? 7.415 7.147 8.469 1.00 84.00 307 THR A C 1
ATOM 2561 O O . THR A 1 307 ? 7.556 7.848 7.468 1.00 84.00 307 THR A O 1
ATOM 2564 N N . ALA A 1 308 ? 7.757 7.562 9.694 1.00 80.50 308 ALA A N 1
ATOM 2565 C CA . ALA A 1 308 ? 8.315 8.883 9.964 1.00 80.50 308 ALA A CA 1
ATOM 2566 C C . ALA A 1 308 ? 9.638 9.103 9.212 1.00 80.50 308 ALA A C 1
ATOM 2568 O O . ALA A 1 308 ? 9.791 10.110 8.526 1.00 80.50 308 ALA A O 1
ATOM 2569 N N . LYS A 1 309 ? 10.562 8.133 9.262 1.00 79.62 309 LYS A N 1
ATOM 2570 C CA . LYS A 1 309 ? 11.851 8.215 8.553 1.00 79.62 309 LYS A CA 1
ATOM 2571 C C . LYS A 1 309 ? 11.702 8.308 7.038 1.00 79.62 309 LYS A C 1
ATOM 2573 O O . LYS A 1 309 ? 12.407 9.080 6.397 1.00 79.62 309 LYS A O 1
ATOM 2578 N N . LEU A 1 310 ? 10.810 7.511 6.458 1.00 79.12 310 LEU A N 1
ATOM 2579 C CA . LEU A 1 310 ? 10.647 7.461 5.008 1.00 79.12 310 LEU A CA 1
ATOM 2580 C C . LEU A 1 310 ? 9.802 8.607 4.464 1.00 79.12 310 LEU A C 1
ATOM 2582 O O . LEU A 1 310 ? 9.927 8.906 3.284 1.00 79.12 310 LEU A O 1
ATOM 2586 N N . SER A 1 311 ? 8.977 9.245 5.294 1.00 72.69 311 SER A N 1
ATOM 2587 C CA . SER A 1 311 ? 8.183 10.415 4.898 1.00 72.69 311 SER A CA 1
ATOM 2588 C C . SER A 1 311 ? 8.966 11.735 4.958 1.00 72.69 311 SER A C 1
ATOM 2590 O O . SER A 1 311 ? 8.498 12.720 4.399 1.00 72.69 311 SER A O 1
ATOM 2592 N N . MET A 1 312 ? 10.120 11.773 5.641 1.00 65.44 312 MET A N 1
ATOM 2593 C CA . MET A 1 312 ? 10.953 12.979 5.791 1.00 65.44 312 MET A CA 1
ATOM 2594 C C . MET A 1 312 ? 12.104 13.104 4.774 1.00 65.44 312 MET A C 1
ATOM 2596 O O . MET A 1 312 ? 12.630 14.201 4.615 1.00 65.44 312 MET A O 1
ATOM 2600 N N . GLY A 1 313 ? 12.513 12.013 4.113 1.00 54.66 313 GLY A N 1
ATOM 2601 C CA . GLY A 1 313 ? 13.524 12.028 3.033 1.00 54.66 313 GLY A CA 1
ATOM 2602 C C . GLY A 1 313 ? 12.915 12.057 1.638 1.00 54.66 313 GLY A C 1
ATOM 2603 O O . GLY A 1 313 ? 13.647 12.209 0.644 1.00 54.66 313 GLY A O 1
#

Foldseek 3Di:
DDDPPPPVVVVVVVVVVVVVVVVVVVVVVVVVVVVVVVVVVVVVVVVVVVVVVVVVVVVVVVVVVVVVVVVVVVVVVVQVLQVVLLVVVVVLLVVCLVVDWDLVVLVVQWADPDCQWIGGNNDIRGHDNVSLVVVLVVLVLVLLLVLVLVVCLVQAPHQAEEEEDFDPRLQSLLDLSLLPGNQLNYEYDDAWEPPPVVRVVRVCSNVVNHNHDDHDYCYDDDPDNPPVVVDAAHAEYEYEQQADAAADCDQWDDDPGDIHGHLNVCVPRYPEYEYEYDPPHHGDDRPRYDYPDLPDDVRDRSSSSVSVNSVVD

pLDDT: mean 81.16, std 14.24, range [37.84, 94.69]

Organism: NCBI:txid1081671

Sequence (313 aa):
MFGIGEKKKNQTKEEKAEEAKQARLEQQRKREEEERRKEAEKIARQKEKEAERERIRKEEERKKEEQKAEEQKRRDAEAAEMEQAFRNLEAKLDQLSRTLKNITEIQKKIKTKSKTEIEVDGEVYRISEENRKRLVKKLKRETTIDMLFEQLKKYNGKEFNLLVSCGEIATYFESRKFRSLDSTKWRLFYPIVYDDLNKMNEYKRIWSNLYCTRAKRVLFEDGKYKFLRSLEVIDKAIIGSDIEIANDSHLVIVKGSTITLTTAFFRKYVKETTVIPVEGKNVCSISGSTQLQVKTKLDPTFWQTITAKLSMG

Radius of gyration: 45.15 Å; chains: 1; bounding box: 74×31×161 Å

Secondary structure (DSSP, 8-state):
---SSSHHHHHHHHHHHHHHHHHHHHHHHHHHHHHHHHHHHHHHHHHHHHHHHHHHHHHHHHHHHHHHHHHHHHHHHHHHHHHHHHHHHHHHHHHHHHH---HHHHHHHEEE-SSSEEEETTEEEE--HHHHHHHHHHHHHHHHHHHHHHHHGGGTTS-EEEEE-STHHHHHTTSGGGGGS--TTEEEE---SS--HHHHHHHHHHHTT---EEPPP----TT--TTGGGPPPEEEEEEETT------SSSEEEETTEEEE-HHHHHHHEEEEEEEP-TTSPPP--TTPEE------SS--HHHHHHHHHHH-